Protein 5WDD (pdb70)

Solvent-accessible surface area: 15547 Å² total; per-residue (Å²): 150,24,66,64,149,86,0,4,67,44,0,54,27,0,0,108,58,6,0,76,42,23,19,100,33,20,12,25,32,104,146,87,88,69,66,102,0,25,61,20,1,32,45,28,0,3,52,35,19,96,129,142,55,138,44,23,90,91,6,9,190,99,51,126,24,90,124,22,40,103,107,55,3,33,98,14,1,76,51,27,0,58,130,32,15,115,88,34,44,65,28,48,57,0,5,7,0,2,0,5,0,0,9,2,0,9,24,1,24,135,95,88,64,79,83,18,27,128,28,2,5,54,19,0,2,78,28,0,92,166,58,0,17,91,16,0,93,154,84,46,2,2,38,18,0,53,171,42,29,184,78,69,41,133,67,0,7,63,47,0,51,12,1,0,57,42,3,2,36,16,23,15,23,77,23,23,42,20,74,20,77,101,70,155,108,34,12,115,121,82,37,108,41,25,85,1,6,54,14,0,26,64,22,4,27,45,17,67,163,113,162,50,122,69,74,112,73,26,42,171,60,10,112,57,66,12,163,51,88,91,44,1,37,101,14,0,94,54,4,0,71,84,10,34,102,97,46,46,67,28,32,64,0,0,22,0,0,22,3,0,3,24,0,0,20,6,0,40,153,87,82,64,89,84,14,28,125,20,2,8,57,17,0,1,76,24,0,118,154,58,0,5,104,27,0,96,197,94,47,3,7,41,20,0,34,167,46,46,188

Structure (mmCIF, N/CA/C/O backbone):
data_5WDD
#
_entry.id   5WDD
#
_cell.length_a   41.559
_cell.length_b   59.620
_cell.length_c   64.083
_cell.angle_alpha   90.00
_cell.angle_beta   96.26
_cell.angle_gamma   90.00
#
_symmetry.space_group_name_H-M   'P 1 21 1'
#
loop_
_entity.id
_entity.type
_entity.pdbx_description
1 polymer 'Bcl-2-related ovarian killer protein'
2 non-polymer 1,2-ETHANEDIOL
3 water water
#
loop_
_atom_site.group_PDB
_atom_site.id
_atom_site.type_symbol
_atom_site.label_atom_id
_atom_site.label_alt_id
_atom_site.label_comp_id
_atom_site.label_asym_id
_atom_site.label_entity_id
_atom_site.label_seq_id
_atom_site.pdbx_PDB_ins_code
_atom_site.Cartn_x
_atom_site.Cartn_y
_atom_site.Cartn_z
_atom_site.occupancy
_atom_site.B_iso_or_equiv
_atom_site.auth_seq_id
_atom_site.auth_comp_id
_atom_site.auth_asym_id
_atom_site.auth_atom_id
_atom_site.pdbx_PDB_model_num
ATOM 1 N N . SER A 1 8 ? 9.318 9.802 69.683 1.00 80.40 21 SER A N 1
ATOM 2 C CA . SER A 1 8 ? 9.848 8.830 70.637 1.00 80.10 21 SER A CA 1
ATOM 3 C C . SER A 1 8 ? 10.284 7.541 69.932 1.00 75.95 21 SER A C 1
ATOM 4 O O . SER A 1 8 ? 9.638 6.499 70.065 1.00 76.21 21 SER A O 1
ATOM 7 N N . PRO A 1 9 ? 11.388 7.612 69.192 1.00 70.98 22 PRO A N 1
ATOM 8 C CA . PRO A 1 9 ? 11.805 6.462 68.381 1.00 66.54 22 PRO A CA 1
ATOM 9 C C . PRO A 1 9 ? 12.202 5.264 69.230 1.00 66.87 22 PRO A C 1
ATOM 10 O O . PRO A 1 9 ? 12.640 5.394 70.374 1.00 70.46 22 PRO A O 1
ATOM 14 N N . THR A 1 10 ? 12.044 4.081 68.644 1.00 63.79 23 THR A N 1
ATOM 15 C CA . THR A 1 10 ? 12.497 2.844 69.258 1.00 61.24 23 THR A CA 1
ATOM 16 C C . THR A 1 10 ? 13.971 2.607 68.936 1.00 55.76 23 THR A C 1
ATOM 17 O O . THR A 1 10 ? 14.546 3.218 68.027 1.00 52.70 23 THR A O 1
ATOM 21 N N . ASP A 1 11 ? 14.586 1.706 69.709 1.00 54.40 24 ASP A N 1
ATOM 22 C CA . ASP A 1 11 ? 15.989 1.365 69.488 1.00 54.15 24 ASP A CA 1
ATOM 23 C C . ASP A 1 11 ? 16.215 0.820 68.083 1.00 50.22 24 ASP A C 1
ATOM 24 O O . ASP A 1 11 ? 17.212 1.159 67.432 1.00 51.15 24 ASP A O 1
ATOM 29 N N . LYS A 1 12 ? 15.308 -0.037 67.601 1.00 49.92 25 LYS A N 1
ATOM 30 C CA . LYS A 1 12 ? 15.451 -0.595 66.256 1.00 54.04 25 LYS A CA 1
ATOM 31 C C . LYS A 1 12 ? 15.466 0.505 65.197 1.00 49.27 25 LYS A C 1
ATOM 32 O O . LYS A 1 12 ? 16.295 0.490 64.278 1.00 46.36 25 LYS A O 1
ATOM 38 N N . GLU A 1 13 ? 14.530 1.451 65.289 1.00 51.00 26 GLU A N 1
ATOM 39 C CA . GLU A 1 13 ? 14.487 2.543 64.321 1.00 52.14 26 GLU A CA 1
ATOM 40 C C . GLU A 1 13 ? 15.744 3.399 64.411 1.00 48.49 26 GLU A C 1
ATOM 41 O O . GLU A 1 13 ? 16.348 3.748 63.387 1.00 42.47 26 GLU A O 1
ATOM 47 N N . LEU A 1 14 ? 16.168 3.731 65.636 1.00 41.26 27 LEU A N 1
ATOM 48 C CA . LEU A 1 14 ? 17.374 4.534 65.805 1.00 41.97 27 LEU A CA 1
ATOM 49 C C . LEU A 1 14 ? 18.579 3.874 65.148 1.00 40.22 27 LEU A C 1
ATOM 50 O O . LEU A 1 14 ? 19.414 4.557 64.547 1.00 43.02 27 LEU A O 1
ATOM 55 N N . VAL A 1 15 ? 18.700 2.551 65.260 1.00 40.29 28 VAL A N 1
ATOM 56 C CA . VAL A 1 15 ? 19.837 1.875 64.646 1.00 41.34 28 VAL A CA 1
ATOM 57 C C . VAL A 1 15 ? 19.681 1.843 63.129 1.00 38.38 28 VAL A C 1
ATOM 58 O O . VAL A 1 15 ? 20.653 2.019 62.385 1.00 42.99 28 VAL A O 1
ATOM 62 N N A SER A 1 16 ? 18.457 1.616 62.644 0.60 40.65 29 SER A N 1
ATOM 63 N N B SER A 1 16 ? 18.458 1.606 62.643 0.40 41.28 29 SER A N 1
ATOM 64 C CA A SER A 1 16 ? 18.216 1.627 61.206 0.60 44.28 29 SER A CA 1
ATOM 65 C CA B SER A 1 16 ? 18.216 1.631 61.204 0.40 44.27 29 SER A CA 1
ATOM 66 C C A SER A 1 16 ? 18.527 2.993 60.606 0.60 44.95 29 SER A C 1
ATOM 67 C C B SER A 1 16 ? 18.548 2.995 60.617 0.40 44.38 29 SER A C 1
ATOM 68 O O A SER A 1 16 ? 19.127 3.088 59.529 0.60 42.60 29 SER A O 1
ATOM 69 O O B SER A 1 16 ? 19.182 3.091 59.559 0.40 42.78 29 SER A O 1
ATOM 74 N N . GLN A 1 17 ? 18.119 4.062 61.291 1.00 43.95 30 GLN A N 1
ATOM 75 C CA . GLN A 1 17 ? 18.425 5.407 60.821 1.00 43.49 30 GLN A CA 1
ATOM 76 C C . GLN A 1 17 ? 19.917 5.689 60.905 1.00 39.99 30 GLN A C 1
ATOM 77 O O . GLN A 1 17 ? 20.479 6.342 60.020 1.00 41.97 30 GLN A O 1
ATOM 83 N N . ALA A 1 18 ? 20.577 5.193 61.958 1.00 38.28 31 ALA A N 1
ATOM 84 C CA . ALA A 1 18 ? 22.019 5.378 62.087 1.00 35.84 31 ALA A CA 1
ATOM 85 C C . ALA A 1 18 ? 22.756 4.818 60.876 1.00 39.18 31 ALA A C 1
ATOM 86 O O . ALA A 1 18 ? 23.692 5.443 60.361 1.00 37.65 31 ALA A O 1
ATOM 88 N N . LYS A 1 19 ? 22.357 3.625 60.420 1.00 34.45 32 LYS A N 1
ATOM 89 C CA . LYS A 1 19 ? 23.010 3.021 59.255 1.00 35.83 32 LYS A CA 1
ATOM 90 C C . LYS A 1 19 ? 22.627 3.731 57.956 1.00 40.34 32 LYS A C 1
ATOM 91 O O . LYS A 1 19 ? 23.460 3.866 57.051 1.00 41.66 32 LYS A O 1
ATOM 97 N N . ALA A 1 20 ? 21.372 4.163 57.824 1.00 40.44 33 ALA A N 1
ATOM 98 C CA . ALA A 1 20 ? 20.979 4.895 56.621 1.00 43.67 33 ALA A CA 1
ATOM 99 C C . ALA A 1 20 ? 21.694 6.241 56.529 1.00 45.36 33 ALA A C 1
ATOM 100 O O . ALA A 1 20 ? 22.063 6.680 55.428 1.00 42.82 33 ALA A O 1
ATOM 102 N N . LEU A 1 21 ? 21.875 6.920 57.670 1.00 38.44 34 LEU A N 1
ATOM 103 C CA . LEU A 1 21 ? 22.617 8.178 57.696 1.00 35.55 34 LEU A CA 1
ATOM 104 C C . LEU A 1 21 ? 24.080 7.946 57.356 1.00 39.98 34 LEU A C 1
ATOM 105 O O . LEU A 1 21 ? 24.713 8.775 56.689 1.00 41.85 34 LEU A O 1
ATOM 110 N N . CYS A 1 22 ? 24.627 6.819 57.802 1.00 33.58 35 CYS A N 1
ATOM 111 C CA . CYS A 1 22 ? 26.004 6.468 57.470 1.00 34.00 35 CYS A CA 1
ATOM 112 C C . CYS A 1 22 ? 26.164 6.278 55.967 1.00 36.30 35 CYS A C 1
ATOM 113 O O . CYS A 1 22 ? 27.073 6.846 55.350 1.00 36.81 35 CYS A O 1
ATOM 116 N N . ARG A 1 23 ? 25.283 5.471 55.366 1.00 37.94 36 ARG A N 1
ATOM 117 C CA . ARG A 1 23 ? 25.341 5.223 53.928 1.00 42.98 36 ARG A CA 1
ATOM 118 C C . ARG A 1 23 ? 25.277 6.524 53.145 1.00 41.85 36 ARG A C 1
ATOM 119 O O . ARG A 1 23 ? 25.982 6.685 52.142 1.00 40.37 36 ARG A O 1
ATOM 127 N N . ASP A 1 24 ? 24.413 7.452 53.580 1.00 40.48 37 ASP A N 1
ATOM 128 C CA . ASP A 1 24 ? 24.225 8.712 52.861 1.00 46.33 37 ASP A CA 1
ATOM 129 C C . ASP A 1 24 ? 25.453 9.596 52.983 1.00 45.66 37 ASP A C 1
ATOM 130 O O . ASP A 1 24 ? 25.886 10.218 51.999 1.00 41.73 37 ASP A O 1
ATOM 135 N N . TYR A 1 25 ? 26.003 9.676 54.193 1.00 38.12 38 TYR A N 1
ATOM 136 C CA . TYR A 1 25 ? 27.195 10.476 54.441 1.00 40.78 38 TYR A CA 1
ATOM 137 C C . TYR A 1 25 ? 28.372 9.941 53.646 1.00 41.29 38 TYR A C 1
ATOM 138 O O . TYR A 1 25 ? 29.081 10.697 52.971 1.00 40.57 38 TYR A O 1
ATOM 147 N N . ILE A 1 26 ? 28.564 8.620 53.687 1.00 37.50 39 ILE A N 1
ATOM 148 C CA . ILE A 1 26 ? 29.614 7.983 52.904 1.00 35.08 39 ILE A CA 1
ATOM 149 C C . ILE A 1 26 ? 29.406 8.248 51.414 1.00 39.06 39 ILE A C 1
ATOM 150 O O . ILE A 1 26 ? 30.360 8.540 50.684 1.00 37.34 39 ILE A O 1
ATOM 155 N N . ASN A 1 27 ? 28.165 8.097 50.933 1.00 37.15 40 ASN A N 1
ATOM 156 C CA . ASN A 1 27 ? 27.902 8.323 49.511 1.00 42.48 40 ASN A CA 1
ATOM 157 C C . ASN A 1 27 ? 28.261 9.748 49.106 1.00 45.19 40 ASN A C 1
ATOM 158 O O . ASN A 1 27 ? 28.849 9.967 48.044 1.00 42.71 40 ASN A O 1
ATOM 163 N N . SER A 1 28 ? 27.918 10.736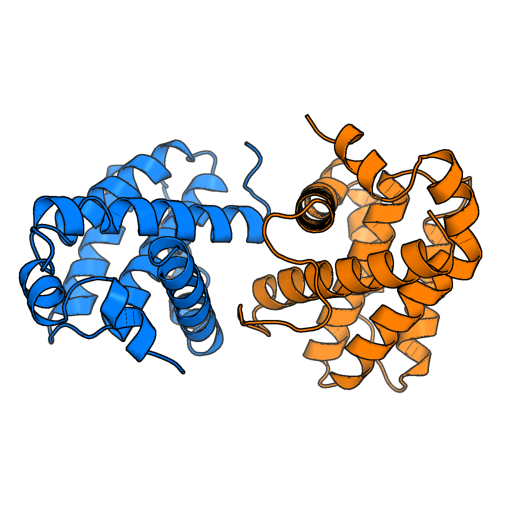 49.941 1.00 44.56 41 SER A N 1
ATOM 164 C CA . SER A 1 28 ? 28.307 12.113 49.659 1.00 48.15 41 SER A CA 1
ATOM 165 C C . SER A 1 28 ? 29.821 12.266 49.577 1.00 45.18 41 SER A C 1
ATOM 166 O O . SER A 1 28 ? 30.332 12.956 48.683 1.00 43.48 41 SER A O 1
ATOM 169 N N . ARG A 1 29 ? 30.553 11.640 50.504 1.00 37.68 42 ARG A N 1
ATOM 170 C CA . ARG A 1 29 ? 32.008 11.778 50.529 1.00 36.02 42 ARG A CA 1
ATOM 171 C C . ARG A 1 29 ? 32.663 11.088 49.338 1.00 40.16 42 ARG A C 1
ATOM 172 O O . ARG A 1 29 ? 33.590 11.641 48.739 1.00 43.44 42 ARG A O 1
ATOM 180 N N . LEU A 1 30 ? 32.215 9.877 48.996 1.00 40.21 43 LEU A N 1
ATOM 181 C CA . LEU A 1 30 ? 32.778 9.183 47.844 1.00 39.49 43 LEU A CA 1
ATOM 182 C C . LEU A 1 30 ? 32.555 9.986 46.572 1.00 44.68 43 LEU A C 1
ATOM 183 O O . LEU A 1 30 ? 33.455 10.110 45.727 1.00 43.77 43 LEU A O 1
ATOM 188 N N . ILE A 1 31 ? 31.339 10.500 46.388 1.00 42.89 44 ILE A N 1
ATOM 189 C CA . ILE A 1 31 ? 31.076 11.291 45.189 1.00 49.20 44 ILE A CA 1
ATOM 190 C C . ILE A 1 31 ? 31.980 12.518 45.159 1.00 50.64 44 ILE A C 1
ATOM 191 O O . ILE A 1 31 ? 32.500 12.899 44.104 1.00 49.08 44 ILE A O 1
ATOM 196 N N . ARG A 1 32 ? 32.214 13.133 46.322 1.00 47.13 45 ARG A N 1
ATOM 197 C CA . ARG A 1 32 ? 33.005 14.361 46.355 1.00 44.46 45 ARG A CA 1
ATOM 198 C C . ARG A 1 32 ? 34.490 14.074 46.163 1.00 45.93 45 ARG A C 1
ATOM 199 O O . ARG A 1 32 ? 35.213 14.879 45.556 1.00 43.87 45 ARG A O 1
ATOM 207 N N . ALA A 1 33 ? 34.963 12.948 46.705 1.00 43.94 46 ALA A N 1
ATOM 208 C CA . ALA A 1 33 ? 36.343 12.507 46.548 1.00 46.86 46 ALA A CA 1
ATOM 209 C C . ALA A 1 33 ? 36.650 12.062 45.125 1.00 52.46 46 ALA A C 1
ATOM 210 O O . ALA A 1 33 ? 37.825 11.862 44.798 1.00 55.72 46 ALA A O 1
ATOM 212 N N . GLY A 1 34 ? 35.632 11.896 44.285 1.00 49.02 47 GLY A N 1
ATOM 213 C CA . GLY A 1 34 ? 35.855 11.536 42.903 1.00 49.47 47 GLY A CA 1
ATOM 214 C C . GLY A 1 34 ? 36.085 10.064 42.650 1.00 51.04 47 GLY A C 1
ATOM 215 O O . GLY A 1 34 ? 36.645 9.721 41.609 1.00 57.03 47 GLY A O 1
ATOM 216 N N . VAL A 1 35 ? 35.683 9.181 43.569 1.00 51.30 48 VAL A N 1
ATOM 217 C CA . VAL A 1 35 ? 35.926 7.745 43.417 1.00 58.54 48 VAL A CA 1
ATOM 218 C C . VAL A 1 35 ? 34.627 6.937 43.401 1.00 61.32 48 VAL A C 1
ATOM 219 O O . VAL A 1 35 ? 34.657 5.707 43.544 1.00 61.08 48 VAL A O 1
ATOM 223 N N . SER A 1 36 ? 33.485 7.598 43.205 1.00 59.63 49 SER A N 1
ATOM 224 C CA . SER A 1 36 ? 32.181 6.930 43.181 1.00 66.24 49 SER A CA 1
ATOM 225 C C . SER A 1 36 ? 31.785 6.647 41.730 1.00 66.00 49 SER A C 1
ATOM 226 O O . SER A 1 36 ? 30.977 7.349 41.125 1.00 70.97 49 SER A O 1
ATOM 229 N N . TRP A 1 37 ? 32.354 5.582 41.173 1.00 66.32 50 TRP A N 1
ATOM 230 C CA . TRP A 1 37 ? 32.156 5.267 39.760 1.00 73.56 50 TRP A CA 1
ATOM 231 C C . TRP A 1 37 ? 30.916 4.419 39.494 1.00 77.22 50 TRP A C 1
ATOM 232 O O . TRP A 1 37 ? 30.612 4.138 38.329 1.00 80.44 50 TRP A O 1
ATOM 243 N N . SER A 1 38 ? 30.176 4.046 40.535 1.00 80.13 51 SER A N 1
ATOM 244 C CA . SER A 1 38 ? 28.925 3.310 40.373 1.00 91.80 51 SER A CA 1
ATOM 245 C C . SER A 1 38 ? 27.801 4.219 39.877 1.00 94.69 51 SER A C 1
ATOM 246 O O . SER A 1 38 ? 27.207 3.969 38.825 1.00 99.70 51 SER A O 1
ATOM 249 N N . GLY A 1 49 ? 12.471 14.091 54.089 1.00 111.03 62 GLY A N 1
ATOM 250 C CA . GLY A 1 49 ? 12.181 15.255 54.907 1.00 109.81 62 GLY A CA 1
ATOM 251 C C . GLY A 1 49 ? 13.174 15.454 56.036 1.00 101.77 62 GLY A C 1
ATOM 252 O O . GLY A 1 49 ? 14.303 15.892 55.806 1.00 99.42 62 GLY A O 1
ATOM 253 N N . LYS A 1 50 ? 12.749 15.130 57.261 1.00 102.25 63 LYS A N 1
ATOM 254 C CA . LYS A 1 50 ? 13.635 15.267 58.415 1.00 93.94 63 LYS A CA 1
ATOM 255 C C . LYS A 1 50 ? 14.943 14.517 58.199 1.00 84.46 63 LYS A C 1
ATOM 256 O O . LYS A 1 50 ? 16.020 15.013 58.552 1.00 73.00 63 LYS A O 1
ATOM 262 N N . LEU A 1 51 ? 14.868 13.316 57.622 1.00 84.68 64 LEU A N 1
ATOM 263 C CA . LEU A 1 51 ? 16.073 12.532 57.380 1.00 77.46 64 LEU A CA 1
ATOM 264 C C . LEU A 1 51 ? 17.057 13.295 56.499 1.00 62.29 64 LEU A C 1
ATOM 265 O O . LEU A 1 51 ? 18.258 13.350 56.789 1.00 55.92 64 LEU A O 1
ATOM 270 N N . ALA A 1 52 ? 16.567 13.892 55.412 1.00 57.41 65 ALA A N 1
ATOM 271 C CA . ALA A 1 52 ? 17.456 14.654 54.544 1.00 55.93 65 ALA A CA 1
ATOM 272 C C . ALA A 1 52 ? 18.051 15.845 55.285 1.00 48.85 65 ALA A C 1
ATOM 273 O O . ALA A 1 52 ? 19.237 16.157 55.125 1.00 48.70 65 ALA A O 1
ATOM 275 N N . GLU A 1 53 ? 17.247 16.511 56.117 1.00 53.86 66 GLU A N 1
ATOM 276 C CA . GLU A 1 53 ? 17.771 17.585 56.959 1.00 54.93 66 GLU A CA 1
ATOM 277 C C . GLU A 1 53 ? 18.932 17.098 57.819 1.00 50.37 66 GLU A C 1
ATOM 278 O O . GLU A 1 53 ? 19.978 17.756 57.901 1.00 47.72 66 GLU A O 1
ATOM 284 N N . VAL A 1 54 ? 18.759 15.950 58.483 1.00 45.04 67 VAL A N 1
ATOM 285 C CA . VAL A 1 54 ? 19.817 15.436 59.354 1.00 41.39 67 VAL A CA 1
ATOM 286 C C . VAL A 1 54 ? 21.073 15.146 58.545 1.00 35.34 67 VAL A C 1
ATOM 287 O O . VAL A 1 54 ? 22.185 15.505 58.952 1.00 37.60 67 VAL A O 1
ATOM 291 N N . SER A 1 55 ? 20.917 14.493 57.382 1.00 38.52 68 SER A N 1
ATOM 292 C CA . SER A 1 55 ? 22.077 14.182 56.543 1.00 39.27 68 SER A CA 1
ATOM 293 C C . SER A 1 55 ? 22.851 15.439 56.172 1.00 35.48 68 SER A C 1
ATOM 294 O O . SER A 1 55 ? 24.090 15.437 56.183 1.00 35.45 68 SER A O 1
ATOM 297 N N . ALA A 1 56 ? 22.141 16.526 55.838 1.00 35.22 69 ALA A N 1
ATOM 298 C CA . ALA A 1 56 ? 22.825 17.764 55.464 1.00 38.35 69 ALA A CA 1
ATOM 299 C C . ALA A 1 56 ? 23.578 18.366 56.647 1.00 35.01 69 ALA A C 1
ATOM 300 O O . ALA A 1 56 ? 24.708 18.850 56.490 1.00 35.33 69 ALA A O 1
ATOM 302 N N . ILE A 1 57 ? 22.990 18.308 57.845 1.00 34.07 70 ILE A N 1
ATOM 303 C CA . ILE A 1 57 ? 23.680 18.778 59.043 1.00 33.17 70 ILE A CA 1
ATOM 304 C C . ILE A 1 57 ? 24.918 17.937 59.312 1.00 37.43 70 ILE A C 1
ATOM 305 O O . ILE A 1 57 ? 25.998 18.466 59.607 1.00 34.48 70 ILE A O 1
ATOM 310 N N . LEU A 1 58 ? 24.767 16.609 59.243 1.00 35.42 71 LEU A N 1
ATOM 311 C CA . LEU A 1 58 ? 25.885 15.701 59.466 1.00 34.86 71 LEU A CA 1
ATOM 312 C C . LEU A 1 58 ? 27.034 15.998 58.511 1.00 32.09 71 LEU A C 1
ATOM 313 O O . LEU A 1 58 ? 28.204 16.053 58.913 1.00 36.38 71 LEU A O 1
ATOM 318 N N . LEU A 1 59 ? 26.730 16.166 57.228 1.00 35.72 72 LEU A N 1
ATOM 319 C CA . LEU A 1 59 ? 27.791 16.454 56.272 1.00 38.08 72 LEU A CA 1
ATOM 320 C C . LEU A 1 59 ? 28.451 17.792 56.600 1.00 33.33 72 LEU A C 1
ATOM 321 O O . LEU A 1 59 ? 29.683 17.901 56.665 1.00 35.13 72 LEU A O 1
ATOM 326 N N . ARG A 1 60 ? 27.631 18.799 56.901 1.00 27.67 73 ARG A N 1
ATOM 327 C CA . ARG A 1 60 ? 28.130 20.113 57.312 1.00 32.98 73 ARG A CA 1
ATOM 328 C C . ARG A 1 60 ? 29.040 20.023 58.535 1.00 39.35 73 ARG A C 1
ATOM 329 O O . ARG A 1 60 ? 30.158 20.560 58.531 1.00 32.23 73 ARG A O 1
ATOM 337 N N . LEU A 1 61 ? 28.583 19.352 59.603 1.00 34.87 74 LEU A N 1
ATOM 338 C CA . LEU A 1 61 ? 29.404 19.289 60.808 1.00 33.73 74 LEU A CA 1
ATOM 339 C C . LEU A 1 61 ? 30.648 18.441 60.580 1.00 35.31 74 LEU A C 1
ATOM 340 O O . LEU A 1 61 ? 31.739 18.784 61.056 1.00 35.42 74 LEU A O 1
ATOM 345 N N . GLY A 1 62 ? 30.507 17.330 59.854 1.00 31.04 75 GLY A N 1
ATOM 346 C CA . GLY A 1 62 ? 31.679 16.549 59.491 1.00 36.17 75 GLY A CA 1
ATOM 347 C C . GLY A 1 62 ? 32.698 17.368 58.725 1.00 34.66 75 GLY A C 1
ATOM 348 O O . GLY A 1 62 ? 33.895 17.335 59.027 1.00 35.87 75 GLY A O 1
ATOM 349 N N . ASP A 1 63 ? 32.239 18.097 57.702 1.00 31.44 76 ASP A N 1
ATOM 350 C CA . ASP A 1 63 ? 33.146 18.954 56.935 1.00 34.59 76 ASP A CA 1
ATOM 351 C C . ASP A 1 63 ? 33.821 19.996 57.809 1.00 33.79 76 ASP A C 1
ATOM 352 O O . ASP A 1 63 ? 35.022 20.254 57.665 1.00 33.44 76 ASP A O 1
ATOM 357 N N . GLU A 1 64 ? 33.068 20.607 58.727 1.00 33.52 77 GLU A N 1
ATOM 358 C CA . GLU A 1 64 ? 33.674 21.561 59.653 1.00 34.42 77 GLU A CA 1
ATOM 359 C C . GLU A 1 64 ? 34.735 20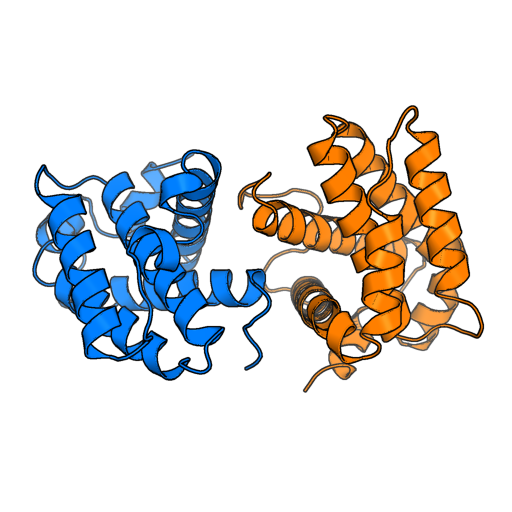.897 60.508 1.00 32.83 77 GLU A C 1
ATOM 360 O O . GLU A 1 64 ? 35.775 21.499 60.809 1.00 33.89 77 GLU A O 1
ATOM 366 N N . LEU A 1 65 ? 34.484 19.659 60.927 1.00 36.18 78 LEU A N 1
ATOM 367 C CA . LEU A 1 65 ? 35.483 18.926 61.681 1.00 39.63 78 LEU A CA 1
ATOM 368 C C . LEU A 1 65 ? 36.759 18.750 60.869 1.00 35.83 78 LEU A C 1
ATOM 369 O O . LEU A 1 65 ? 37.859 19.032 61.357 1.00 43.38 78 LEU A O 1
ATOM 374 N N . GLU A 1 66 ? 36.634 18.261 59.631 1.00 31.26 79 GLU A N 1
ATOM 375 C CA . GLU A 1 66 ? 37.805 18.121 58.768 1.00 38.86 79 GLU A CA 1
ATOM 376 C C . GLU A 1 66 ? 38.460 19.462 58.473 1.00 35.35 79 GLU A C 1
ATOM 377 O O . GLU A 1 66 ? 39.673 19.521 58.246 1.00 41.22 79 GLU A O 1
ATOM 383 N N . TYR A 1 67 ? 37.680 20.542 58.435 1.00 33.35 80 TYR A N 1
ATOM 384 C CA . TYR A 1 67 ? 38.271 21.852 58.150 1.00 36.48 80 TYR A CA 1
ATOM 385 C C . TYR A 1 67 ? 39.162 22.325 59.290 1.00 37.70 80 TYR A C 1
ATOM 386 O O . TYR A 1 67 ? 40.257 22.855 59.050 1.00 37.17 80 TYR A O 1
ATOM 395 N N . ILE A 1 68 ? 38.699 22.150 60.535 1.00 40.02 81 ILE A N 1
ATOM 396 C CA . ILE A 1 68 ? 39.401 22.637 61.717 1.00 44.31 81 ILE A CA 1
ATOM 397 C C . ILE A 1 68 ? 40.498 21.678 62.161 1.00 47.42 81 ILE A C 1
ATOM 398 O O . ILE A 1 68 ? 41.525 22.111 62.696 1.00 53.87 81 ILE A O 1
ATOM 403 N N . ARG A 1 69 ? 40.290 20.368 62.008 1.00 34.65 82 ARG A N 1
ATOM 404 C CA . ARG A 1 69 ? 41.251 19.360 62.463 1.00 37.60 82 ARG A CA 1
ATOM 405 C C . ARG A 1 69 ? 41.675 18.463 61.306 1.00 47.97 82 ARG A C 1
ATOM 406 O O . ARG A 1 69 ? 41.464 17.243 61.336 1.00 43.72 82 ARG A O 1
ATOM 414 N N . PRO A 1 70 ? 42.305 19.037 60.279 1.00 47.70 83 PRO A N 1
ATOM 415 C CA . PRO A 1 70 ? 42.641 18.233 59.095 1.00 46.64 83 PRO A CA 1
ATOM 416 C C . PRO A 1 70 ? 43.663 17.155 59.390 1.00 56.02 83 PRO A C 1
ATOM 417 O O . PRO A 1 70 ? 43.617 16.083 58.776 1.00 59.90 83 PRO A O 1
ATOM 421 N N . ASN A 1 71 ? 44.585 17.406 60.315 1.00 56.85 84 ASN A N 1
ATOM 422 C CA . ASN A 1 71 ? 45.605 16.420 60.632 1.00 66.57 84 ASN A CA 1
ATOM 423 C C . ASN A 1 71 ? 45.034 15.162 61.276 1.00 63.01 84 ASN A C 1
ATOM 424 O O . ASN A 1 71 ? 45.741 14.153 61.346 1.00 65.86 84 ASN A O 1
ATOM 429 N N . VAL A 1 72 ? 43.788 15.190 61.743 1.00 57.06 85 VAL A N 1
ATOM 430 C CA . VAL A 1 72 ? 43.189 14.057 62.427 1.00 65.25 85 VAL A CA 1
ATOM 431 C C . VAL A 1 72 ? 42.087 13.413 61.597 1.00 64.72 85 VAL A C 1
ATOM 432 O O . VAL A 1 72 ? 41.960 12.188 61.582 1.00 72.16 85 VAL A O 1
ATOM 436 N N . TYR A 1 73 ? 41.293 14.214 60.887 1.00 59.87 86 TYR A N 1
ATOM 437 C CA . TYR A 1 73 ? 40.144 13.694 60.158 1.00 57.18 86 TYR A CA 1
ATOM 438 C C . TYR A 1 73 ? 40.349 13.634 58.655 1.00 59.46 86 TYR A C 1
ATOM 439 O O . TYR A 1 73 ? 39.669 12.845 57.989 1.00 70.04 86 TYR A O 1
ATOM 448 N N . ARG A 1 74 ? 41.258 14.430 58.107 1.00 75.69 87 ARG A N 1
ATOM 449 C CA . ARG A 1 74 ? 41.706 14.211 56.742 1.00 69.92 87 ARG A CA 1
ATOM 450 C C . ARG A 1 74 ? 42.801 13.155 56.739 1.00 70.40 87 ARG A C 1
ATOM 451 O O . ARG A 1 74 ? 43.682 13.149 57.604 1.00 70.96 87 ARG A O 1
ATOM 459 N N . ASN A 1 75 ? 42.729 12.240 55.774 1.00 69.54 88 ASN A N 1
ATOM 460 C CA . ASN A 1 75 ? 43.707 11.164 55.670 1.00 68.03 88 ASN A CA 1
ATOM 461 C C . ASN A 1 75 ? 43.611 10.237 56.882 1.00 60.66 88 ASN A C 1
ATOM 462 O O . ASN A 1 75 ? 44.599 9.958 57.566 1.00 61.77 88 ASN A O 1
ATOM 467 N N . ILE A 1 76 ? 42.390 9.769 57.154 1.00 57.34 89 ILE A N 1
ATOM 468 C CA . ILE A 1 76 ? 42.165 8.870 58.286 1.00 62.25 89 ILE A CA 1
ATOM 469 C C . ILE A 1 76 ? 43.093 7.661 58.217 1.00 61.49 89 ILE A C 1
ATOM 470 O O . ILE A 1 76 ? 43.657 7.231 59.232 1.00 56.89 89 ILE A O 1
ATOM 475 N N . ALA A 1 77 ? 43.251 7.082 57.024 1.00 59.10 90 ALA A N 1
ATOM 476 C CA . ALA A 1 77 ? 43.984 5.823 56.900 1.00 63.46 90 ALA A CA 1
ATOM 477 C C . ALA A 1 77 ? 45.435 5.981 57.323 1.00 71.00 90 ALA A C 1
ATOM 478 O O . ALA A 1 77 ? 46.010 5.083 57.950 1.00 62.56 90 ALA A O 1
ATOM 480 N N . ARG A 1 78 ? 46.046 7.119 56.984 1.00 73.30 91 ARG A N 1
ATOM 481 C CA . ARG A 1 78 ? 47.424 7.377 57.388 1.00 79.31 91 ARG A CA 1
ATOM 482 C C . ARG A 1 78 ? 47.518 7.632 58.887 1.00 74.31 91 ARG A C 1
ATOM 483 O O . ARG A 1 78 ? 48.432 7.134 59.553 1.00 74.57 91 ARG A O 1
ATOM 491 N N . GLN A 1 79 ? 46.575 8.400 59.435 1.00 75.96 92 GLN A N 1
ATOM 492 C CA . GLN A 1 79 ? 46.553 8.634 60.875 1.00 84.87 92 GLN A CA 1
ATOM 493 C C . GLN A 1 79 ? 46.597 7.315 61.640 1.00 86.74 92 GLN A C 1
AT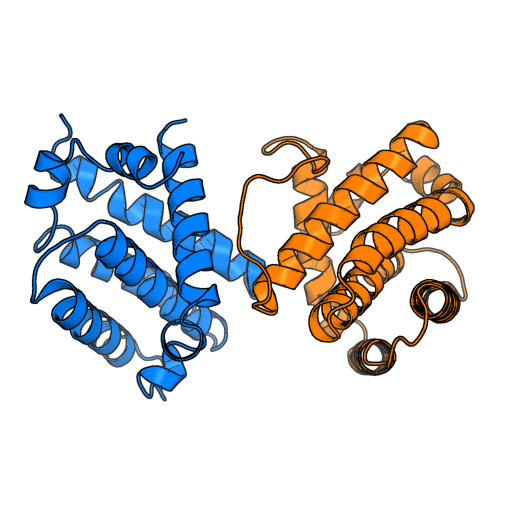OM 494 O O . GLN A 1 79 ? 47.410 7.140 62.555 1.00 90.39 92 GLN A O 1
ATOM 500 N N . LEU A 1 80 ? 45.739 6.365 61.265 1.00 79.79 93 LEU A N 1
ATOM 501 C CA . LEU A 1 80 ? 45.693 5.070 61.933 1.00 68.50 93 LEU A CA 1
ATOM 502 C C . LEU A 1 80 ? 46.754 4.102 61.434 1.00 70.25 93 LEU A C 1
ATOM 503 O O . LEU A 1 80 ? 46.821 2.978 61.938 1.00 65.92 93 LEU A O 1
ATOM 508 N N . ASN A 1 81 ? 47.565 4.486 60.452 1.00 76.32 94 ASN A N 1
ATOM 509 C CA . ASN A 1 81 ? 48.662 3.638 59.989 1.00 82.75 94 ASN A CA 1
ATOM 510 C C . ASN A 1 81 ? 48.139 2.346 59.352 1.00 78.00 94 ASN A C 1
ATOM 511 O O . ASN A 1 81 ? 48.618 1.246 59.637 1.00 76.90 94 ASN A O 1
ATOM 516 N N . ILE A 1 82 ? 47.147 2.486 58.476 1.00 72.75 95 ILE A N 1
ATOM 517 C CA . ILE A 1 82 ? 46.538 1.344 57.798 1.00 71.17 95 ILE A CA 1
ATOM 518 C C . ILE A 1 82 ? 47.316 1.055 56.522 1.00 77.32 95 ILE A C 1
ATOM 519 O O . ILE A 1 82 ? 47.384 1.903 55.625 1.00 81.53 95 ILE A O 1
ATOM 524 N N . SER A 1 83 ? 47.892 -0.145 56.435 1.00 84.19 96 SER A N 1
ATOM 525 C CA . SER A 1 83 ? 48.625 -0.583 55.248 1.00 92.19 96 SER A CA 1
ATOM 526 C C . SER A 1 83 ? 47.757 -1.449 54.342 1.00 91.17 96 SER A C 1
ATOM 527 O O . SER A 1 83 ? 47.482 -1.082 53.195 1.00 92.56 96 SER A O 1
ATOM 530 N N . LEU A 1 84 ? 47.328 -2.606 54.836 1.00 88.97 97 LEU A N 1
ATOM 531 C CA . LEU A 1 84 ? 46.397 -3.456 54.112 1.00 85.16 97 LEU A CA 1
ATOM 532 C C . LEU A 1 84 ? 44.973 -3.025 54.422 1.00 78.60 97 LEU A C 1
ATOM 533 O O . LEU A 1 84 ? 44.639 -2.732 55.574 1.00 73.62 97 LEU A O 1
ATOM 538 N N . HIS A 1 85 ? 44.138 -2.993 53.390 1.00 75.66 98 HIS A N 1
ATOM 539 C CA . HIS A 1 85 ? 42.707 -2.730 53.550 1.00 75.29 98 HIS A CA 1
ATOM 540 C C . HIS A 1 85 ? 41.913 -4.028 53.617 1.00 77.17 98 HIS A C 1
ATOM 541 O O . HIS A 1 85 ? 40.955 -4.231 52.869 1.00 77.67 98 HIS A O 1
ATOM 548 N N . SER A 1 86 ? 42.319 -4.918 54.521 1.00 71.94 99 SER A N 1
ATOM 549 C CA . SER A 1 86 ? 41.619 -6.168 54.759 1.00 73.66 99 SER A CA 1
ATOM 550 C C . SER A 1 86 ? 40.464 -5.952 55.735 1.00 71.45 99 SER A C 1
ATOM 551 O O . SER A 1 86 ? 40.387 -4.943 56.441 1.00 67.47 99 SER A O 1
ATOM 554 N N . GLU A 1 87 ? 39.558 -6.929 55.778 1.00 59.94 100 GLU A N 1
ATOM 555 C CA . GLU A 1 87 ? 38.345 -6.742 56.561 1.00 55.59 100 GLU A CA 1
ATOM 556 C C . GLU A 1 87 ? 38.650 -6.682 58.059 1.00 46.59 100 GLU A C 1
ATOM 557 O O . GLU A 1 87 ? 38.106 -5.823 58.763 1.00 46.58 100 GLU A O 1
ATOM 563 N N . THR A 1 88 ? 39.555 -7.539 58.559 1.00 49.47 101 THR A N 1
ATOM 564 C CA . THR A 1 88 ? 39.898 -7.481 59.987 1.00 49.44 101 THR A CA 1
ATOM 565 C C . THR A 1 88 ? 40.666 -6.212 60.342 1.00 54.10 101 THR A C 1
ATOM 566 O O . THR A 1 88 ? 40.530 -5.706 61.458 1.00 52.97 101 THR A O 1
ATOM 570 N N . VAL A 1 89 ? 41.494 -5.692 59.430 1.00 47.15 102 VAL A N 1
ATOM 571 C CA . VAL A 1 89 ? 42.270 -4.502 59.758 1.00 50.37 102 VAL A CA 1
ATOM 572 C C . VAL A 1 89 ? 41.355 -3.291 59.842 1.00 50.17 102 VAL A C 1
ATOM 573 O O . VAL A 1 89 ? 41.429 -2.501 60.789 1.00 42.46 102 VAL A O 1
ATOM 577 N N . VAL A 1 90 ? 40.462 -3.139 58.861 1.00 50.51 103 VAL A N 1
ATOM 578 C CA . VAL A 1 90 ? 39.567 -1.987 58.841 1.00 46.02 103 VAL A CA 1
ATOM 579 C C . VAL A 1 90 ? 38.589 -2.037 60.009 1.00 41.67 103 VAL A C 1
ATOM 580 O O . VAL A 1 90 ? 38.279 -1.005 60.623 1.00 39.16 103 VAL A O 1
ATOM 584 N N . THR A 1 91 ? 38.055 -3.224 60.298 1.00 39.54 104 THR A N 1
ATOM 585 C CA . THR A 1 91 ? 37.070 -3.380 61.366 1.00 44.89 104 THR A CA 1
ATOM 586 C C . THR A 1 91 ? 37.694 -3.124 62.728 1.00 37.66 104 THR A C 1
ATOM 587 O O . THR A 1 91 ? 37.102 -2.434 63.567 1.00 37.97 104 THR A O 1
ATOM 591 N N . ASP A 1 92 ? 38.898 -3.657 62.958 1.00 38.69 105 ASP A N 1
ATOM 592 C CA . ASP A 1 92 ? 39.606 -3.394 64.209 1.00 39.32 105 ASP A CA 1
ATOM 593 C C . ASP A 1 92 ? 40.031 -1.931 64.302 1.00 38.68 105 ASP A C 1
ATOM 594 O O . ASP A 1 92 ? 39.984 -1.345 65.386 1.00 38.20 105 ASP A O 1
ATOM 599 N N . ALA A 1 93 ? 40.437 -1.318 63.177 1.00 35.09 106 ALA A N 1
ATOM 600 C CA . ALA A 1 93 ? 40.787 0.107 63.208 1.00 42.18 106 ALA A CA 1
ATOM 601 C C . ALA A 1 93 ? 39.572 0.956 63.557 1.00 33.39 106 ALA A C 1
ATOM 602 O O . ALA A 1 93 ? 39.638 1.840 64.422 1.00 39.53 106 ALA A O 1
ATOM 604 N N . PHE A 1 94 ? 38.441 0.681 62.909 1.00 31.44 107 PHE A N 1
ATOM 605 C CA . PHE A 1 94 ? 37.239 1.446 63.201 1.00 32.58 107 PHE A CA 1
ATOM 606 C C . PHE A 1 94 ? 36.829 1.276 64.654 1.00 38.07 107 PHE A C 1
ATOM 607 O O . PHE A 1 94 ? 36.599 2.262 65.365 1.00 34.09 107 PHE A O 1
ATOM 615 N N . LEU A 1 95 ? 36.733 0.024 65.117 1.00 34.73 108 LEU A N 1
ATOM 616 C CA . LEU A 1 95 ? 36.266 -0.214 66.473 1.00 35.20 108 LEU A CA 1
ATOM 617 C C . LEU A 1 95 ? 37.201 0.416 67.493 1.00 30.44 108 LEU A C 1
ATOM 618 O O . LEU A 1 95 ? 36.747 0.950 68.510 1.00 34.82 108 LEU A O 1
ATOM 623 N N . ALA A 1 96 ? 38.517 0.336 67.267 1.00 30.54 109 ALA A N 1
ATOM 624 C CA . ALA A 1 96 ? 39.442 0.828 68.290 1.00 34.12 109 ALA A CA 1
ATOM 625 C C . ALA A 1 96 ? 39.339 2.343 68.433 1.00 37.84 109 ALA A C 1
ATOM 626 O O . ALA A 1 96 ? 39.460 2.886 69.544 1.00 34.18 109 ALA A O 1
ATOM 628 N N . VAL A 1 97 ? 39.123 3.034 67.312 1.00 37.10 110 VAL A N 1
ATOM 629 C CA . VAL A 1 97 ? 38.914 4.476 67.348 1.00 34.40 110 VAL A CA 1
ATOM 630 C C . VAL A 1 97 ? 37.554 4.799 67.946 1.00 36.76 110 VAL A C 1
ATOM 631 O O . VAL A 1 97 ? 37.426 5.700 68.780 1.00 40.50 110 VAL A O 1
ATOM 635 N N . ALA A 1 98 ? 36.514 4.078 67.529 1.00 30.74 111 ALA A N 1
ATOM 636 C CA . ALA A 1 98 ? 35.198 4.338 68.092 1.00 30.37 111 ALA A CA 1
ATOM 637 C C . ALA A 1 98 ? 35.207 4.178 69.612 1.00 37.72 111 ALA A C 1
ATOM 638 O O . ALA A 1 98 ? 34.590 4.979 70.330 1.00 35.31 111 ALA A O 1
ATOM 640 N N . ALA A 1 99 ? 35.924 3.173 70.132 1.00 35.98 112 ALA A N 1
ATOM 641 C CA . ALA A 1 99 ? 35.951 2.988 71.586 1.00 39.83 112 ALA A CA 1
ATOM 642 C C . ALA A 1 99 ? 36.613 4.179 72.280 1.00 44.90 112 ALA A C 1
ATOM 643 O O . ALA A 1 99 ? 36.165 4.619 73.346 1.00 48.23 112 ALA A O 1
ATOM 645 N N . GLN A 1 100 ? 37.668 4.732 71.683 1.00 43.15 113 GLN A N 1
ATOM 646 C CA . GLN A 1 100 ? 38.341 5.865 72.314 1.00 44.93 113 GLN A CA 1
ATOM 647 C C . GLN A 1 100 ? 37.527 7.152 72.204 1.00 38.85 113 GLN A C 1
ATOM 648 O O . GLN A 1 100 ? 37.636 8.020 73.075 1.00 39.75 113 GLN A O 1
ATOM 654 N N . ILE A 1 101 ? 36.695 7.288 71.171 1.00 35.33 114 ILE A N 1
ATOM 655 C CA . ILE A 1 101 ? 35.968 8.542 70.967 1.00 38.49 114 ILE A CA 1
ATOM 656 C C . ILE A 1 101 ? 35.032 8.818 72.131 1.00 44.51 114 ILE A C 1
ATOM 657 O O . ILE A 1 101 ? 34.864 9.972 72.549 1.00 39.35 114 ILE A O 1
ATOM 662 N N . PHE A 1 102 ? 34.378 7.775 72.651 1.00 37.06 115 PHE A N 1
ATOM 663 C CA . PHE A 1 102 ? 33.289 7.954 73.603 1.00 37.07 115 PHE A CA 1
ATOM 664 C C . PHE A 1 102 ? 33.668 7.618 75.039 1.00 46.81 115 PHE A C 1
ATOM 665 O O . PHE A 1 102 ? 32.843 7.797 75.943 1.00 45.40 115 PHE A O 1
ATOM 673 N N . THR A 1 103 ? 34.906 7.187 75.281 1.00 42.83 116 THR A N 1
ATOM 674 C CA . THR A 1 103 ? 35.285 6.738 76.615 1.00 56.95 116 THR A CA 1
ATOM 675 C C . THR A 1 103 ? 34.968 7.774 77.687 1.00 61.21 116 THR A C 1
ATOM 676 O O . THR A 1 103 ? 34.768 7.419 78.855 1.00 63.63 116 THR A O 1
ATOM 680 N N . ALA A 1 104 ? 34.914 9.054 77.322 1.00 56.47 117 ALA A N 1
ATOM 681 C CA . ALA A 1 104 ? 34.711 10.117 78.297 1.00 52.59 117 ALA A CA 1
ATOM 682 C C . ALA A 1 104 ? 33.329 10.749 78.213 1.00 50.82 117 ALA A C 1
ATOM 683 O O . ALA A 1 104 ? 33.118 11.823 78.778 1.00 54.31 117 ALA A O 1
ATOM 685 N N . GLY A 1 105 ? 32.378 10.100 77.557 1.00 43.87 118 GLY A N 1
ATOM 686 C CA . GLY A 1 105 ? 31.026 10.608 77.452 1.00 41.52 118 GLY A CA 1
ATOM 687 C C . GLY A 1 105 ? 30.617 10.803 76.004 1.00 43.15 118 GLY A C 1
ATOM 688 O O . GLY A 1 105 ? 31.433 10.791 75.086 1.00 43.58 118 GLY A O 1
ATOM 689 N N . ILE A 1 106 ? 29.312 10.982 75.821 1.00 37.89 119 ILE A N 1
ATOM 690 C CA . ILE A 1 106 ? 28.729 11.145 74.491 1.00 38.43 119 ILE A CA 1
ATOM 691 C C . ILE A 1 106 ? 28.305 12.601 74.310 1.00 40.11 119 ILE A C 1
ATOM 692 O O . ILE A 1 106 ? 27.713 13.203 75.212 1.00 37.38 119 ILE A O 1
ATOM 697 N N . THR A 1 107 ? 28.610 13.162 73.136 1.00 32.84 120 THR A N 1
ATOM 698 C CA . THR A 1 107 ? 28.113 14.462 72.690 1.00 32.94 120 THR A CA 1
ATOM 699 C C . THR A 1 107 ? 27.812 14.356 71.199 1.00 36.08 120 THR A C 1
ATOM 700 O O . THR A 1 107 ? 28.283 13.437 70.525 1.00 32.24 120 THR A O 1
ATOM 704 N N . TRP A 1 108 ? 27.041 15.311 70.670 1.00 34.71 121 TRP A N 1
ATOM 705 C CA . TRP A 1 108 ? 26.749 15.263 69.233 1.00 35.21 121 TRP A CA 1
ATOM 706 C C . TRP A 1 108 ? 28.020 15.417 68.412 1.00 31.58 121 TRP A C 1
ATOM 707 O O . TRP A 1 108 ? 28.171 14.780 67.354 1.00 29.83 121 TRP A O 1
ATOM 718 N N . GLY A 1 109 ? 28.955 16.241 68.889 1.00 36.77 122 GLY A N 1
ATOM 719 C CA . GLY A 1 109 ? 30.221 16.389 68.192 1.00 39.24 122 GLY A CA 1
ATOM 720 C C . GLY A 1 109 ? 30.990 15.086 68.110 1.00 36.62 122 GLY A C 1
ATOM 721 O O . GLY A 1 109 ? 31.653 14.801 67.109 1.00 29.15 122 GLY A O 1
ATOM 722 N N . LYS A 1 110 ? 30.930 14.284 69.167 1.00 33.92 123 LYS A N 1
ATOM 723 C CA . LYS A 1 110 ? 31.629 13.004 69.138 1.00 32.99 123 LYS A CA 1
ATOM 724 C C . LYS A 1 110 ? 30.964 12.026 68.179 1.00 27.42 123 LYS A C 1
ATOM 725 O O . LYS A 1 110 ? 31.643 11.216 67.540 1.00 30.20 123 LYS A O 1
ATOM 731 N N . VAL A 1 111 ? 29.639 12.065 68.090 1.00 30.72 124 VAL A N 1
ATOM 732 C CA . VAL A 1 111 ? 28.940 11.230 67.130 1.00 32.56 124 VAL A CA 1
ATOM 733 C C . VAL A 1 111 ? 29.355 11.619 65.721 1.00 37.17 124 VAL A C 1
ATOM 734 O O . VAL A 1 111 ? 29.633 10.761 64.872 1.00 30.05 124 VAL A O 1
ATOM 738 N N . VAL A 1 112 ? 29.436 12.923 65.465 1.00 26.09 125 VAL A N 1
ATOM 739 C CA . VAL A 1 112 ? 29.889 13.399 64.156 1.00 25.19 125 VAL A CA 1
ATOM 740 C C . VAL A 1 112 ? 31.278 12.860 63.864 1.00 29.06 125 VAL A C 1
ATOM 741 O O . VAL A 1 112 ? 31.565 12.393 62.754 1.00 30.64 125 VAL A O 1
ATOM 745 N N . SER A 1 113 ? 32.166 12.901 64.860 1.00 26.50 126 SER A N 1
ATOM 746 C CA . SER A 1 113 ? 33.516 12.394 64.641 1.00 25.32 126 SER A CA 1
ATOM 747 C C . SER A 1 113 ? 33.486 10.904 64.293 1.00 27.83 126 SER A C 1
ATOM 748 O O . SER A 1 113 ? 34.296 10.427 63.482 1.00 33.11 126 SER A O 1
ATOM 751 N N . LEU A 1 114 ? 32.555 10.152 64.891 1.00 31.51 127 LEU A N 1
ATOM 752 C CA . LEU A 1 114 ? 32.445 8.727 64.565 1.00 33.42 127 LEU A CA 1
ATOM 753 C C . LEU A 1 114 ? 32.118 8.532 63.087 1.00 32.41 127 LEU A C 1
ATOM 754 O O . LEU A 1 114 ? 32.685 7.656 62.413 1.00 31.14 127 LEU A O 1
ATOM 759 N N . TYR A 1 115 ? 31.152 9.299 62.582 1.00 32.61 128 TYR A N 1
ATOM 760 C CA . TYR A 1 115 ? 30.795 9.202 61.172 1.00 34.88 128 TYR A CA 1
ATOM 761 C C . TYR A 1 115 ? 31.940 9.633 60.276 1.00 36.72 128 TYR A C 1
ATOM 762 O O . TYR A 1 115 ? 32.136 9.064 59.189 1.00 31.15 128 TYR A O 1
ATOM 771 N N . ALA A 1 116 ? 32.681 10.660 60.698 1.00 30.11 129 ALA A N 1
ATOM 772 C CA . ALA A 1 116 ? 33.791 11.174 59.902 1.00 37.20 129 ALA A CA 1
ATOM 773 C C . ALA A 1 116 ? 34.910 10.149 59.772 1.00 34.56 129 ALA A C 1
ATOM 774 O O . ALA A 1 116 ? 35.575 10.083 58.734 1.00 36.10 129 ALA A O 1
ATOM 776 N N . VAL A 1 117 ? 35.157 9.375 60.834 1.00 29.05 130 VAL A N 1
ATOM 777 C CA . VAL A 1 117 ? 36.132 8.282 60.797 1.00 32.92 130 VAL A CA 1
ATOM 778 C C . VAL A 1 117 ? 35.651 7.163 59.878 1.00 31.81 130 VAL A C 1
ATOM 779 O O . VAL A 1 117 ? 36.412 6.641 59.053 1.00 35.65 130 VAL A O 1
ATOM 783 N N . ALA A 1 118 ? 34.385 6.764 60.021 1.00 31.13 131 ALA A N 1
ATOM 784 C CA . ALA A 1 118 ? 33.821 5.741 59.151 1.00 34.13 131 ALA A CA 1
ATOM 785 C C . ALA A 1 118 ? 33.930 6.136 57.686 1.00 37.43 131 ALA A C 1
ATOM 786 O O . ALA A 1 118 ? 34.262 5.296 56.838 1.00 34.19 131 ALA A O 1
ATOM 788 N N . ALA A 1 119 ? 33.639 7.404 57.355 1.00 31.24 132 ALA A N 1
ATOM 789 C CA . ALA A 1 119 ? 33.678 7.790 55.946 1.00 37.81 132 ALA A CA 1
ATOM 790 C C . ALA A 1 119 ? 35.113 7.881 55.445 1.00 36.02 132 ALA A C 1
ATOM 791 O O . ALA A 1 119 ? 35.405 7.478 54.314 1.00 35.32 132 ALA A O 1
ATOM 793 N N . GLY A 1 120 ? 36.023 8.423 56.263 1.00 35.63 133 GLY A N 1
ATOM 794 C CA . GLY A 1 120 ? 37.423 8.451 55.865 1.00 34.06 133 GLY A CA 1
ATOM 795 C C . GLY A 1 120 ? 37.963 7.063 55.554 1.00 35.43 133 GLY A C 1
ATOM 796 O O . GLY A 1 120 ? 38.665 6.863 54.555 1.00 36.63 133 GLY A O 1
ATOM 797 N N . LEU A 1 121 ? 37.646 6.087 56.404 1.00 34.21 134 LEU A N 1
ATOM 798 C CA . LEU A 1 121 ? 37.998 4.694 56.109 1.00 36.66 134 LEU A CA 1
ATOM 799 C C . LEU A 1 121 ? 37.345 4.198 54.816 1.00 37.67 134 LEU A C 1
ATOM 800 O O . LEU A 1 121 ? 37.976 3.495 54.011 1.00 38.16 134 LEU A O 1
ATOM 805 N N . ALA A 1 122 ? 36.057 4.494 54.623 1.00 35.89 135 ALA A N 1
ATOM 806 C CA . ALA A 1 122 ? 35.359 3.966 53.452 1.00 38.34 135 ALA A CA 1
ATOM 807 C C . ALA A 1 122 ? 35.928 4.549 52.158 1.00 43.78 135 ALA A C 1
ATOM 808 O O . ALA A 1 122 ? 36.083 3.832 51.161 1.00 41.69 135 ALA A O 1
ATOM 810 N N . VAL A 1 123 ? 36.252 5.845 52.157 1.00 40.09 136 VAL A N 1
ATOM 811 C CA . VAL A 1 123 ? 36.879 6.457 50.990 1.00 42.09 136 VAL A CA 1
ATOM 812 C C . VAL A 1 123 ? 38.199 5.773 50.678 1.00 38.20 136 VAL A C 1
ATOM 813 O O . VAL A 1 123 ? 38.516 5.503 49.509 1.00 44.89 136 VAL A O 1
ATOM 817 N N . ASP A 1 124 ? 38.982 5.461 51.712 1.00 40.70 137 ASP A N 1
ATOM 818 C CA . ASP A 1 124 ? 40.274 4.834 51.467 1.00 46.70 137 ASP A CA 1
ATOM 819 C C . ASP A 1 124 ? 40.102 3.416 50.939 1.00 43.16 137 ASP A C 1
ATOM 820 O O . ASP A 1 124 ? 40.836 2.994 50.038 1.00 44.77 137 ASP A O 1
ATOM 825 N N . CYS A 1 125 ? 39.132 2.671 51.479 1.00 38.69 138 CYS A N 1
ATOM 826 C CA . CYS A 1 125 ? 38.836 1.351 50.942 1.00 41.34 138 CYS A CA 1
ATOM 827 C C . CYS A 1 125 ? 38.462 1.427 49.471 1.00 40.46 138 CYS A C 1
ATOM 828 O O . CYS A 1 125 ? 38.912 0.602 48.670 1.00 41.95 138 CYS A O 1
ATOM 831 N N . VAL A 1 126 ? 37.624 2.401 49.099 1.00 39.14 139 VAL A N 1
ATOM 832 C CA . VAL A 1 126 ? 37.139 2.438 47.718 1.00 45.19 139 VAL A CA 1
ATOM 833 C C . VAL A 1 126 ? 38.273 2.781 46.762 1.00 47.39 139 VAL A C 1
ATOM 834 O O . VAL A 1 126 ? 38.346 2.248 45.647 1.00 47.35 139 VAL A O 1
ATOM 838 N N . ARG A 1 127 ? 39.174 3.669 47.176 1.00 50.45 140 ARG A N 1
ATOM 839 C CA . ARG A 1 127 ? 40.305 4.030 46.333 1.00 59.32 140 ARG A CA 1
ATOM 840 C C . ARG A 1 127 ? 41.261 2.870 46.135 1.00 59.31 140 ARG A C 1
ATOM 841 O O . ARG A 1 127 ? 42.017 2.868 45.159 1.00 62.00 140 ARG A O 1
ATOM 849 N N . HIS A 1 128 ? 41.259 1.897 47.039 1.00 46.38 141 HIS A N 1
ATOM 850 C CA . HIS A 1 128 ? 42.188 0.773 47.016 1.00 46.63 141 HIS A CA 1
ATOM 851 C C . HIS A 1 128 ? 41.494 -0.529 46.619 1.00 49.71 141 HIS A C 1
ATOM 852 O O . HIS A 1 128 ? 41.783 -1.596 47.161 1.00 53.83 141 HIS A O 1
ATOM 859 N N . ALA A 1 129 ? 40.555 -0.441 45.681 1.00 42.01 142 ALA A N 1
ATOM 860 C CA . ALA A 1 129 ? 39.847 -1.595 45.134 1.00 50.88 142 ALA A CA 1
ATOM 861 C C . ALA A 1 129 ? 39.189 -2.443 46.223 1.00 52.24 142 ALA A C 1
ATOM 862 O O . ALA A 1 129 ? 39.057 -3.659 46.072 1.00 54.50 142 ALA A O 1
ATOM 864 N N . GLN A 1 130 ? 38.762 -1.818 47.325 1.00 46.03 143 GLN A N 1
ATOM 865 C CA . GLN A 1 130 ? 38.037 -2.561 48.354 1.00 46.96 143 GLN A CA 1
ATOM 866 C C . GLN A 1 130 ? 36.659 -1.966 48.612 1.00 48.15 143 GLN A C 1
ATOM 867 O O . GLN A 1 130 ? 36.293 -1.751 49.775 1.00 46.68 143 GLN A O 1
ATOM 873 N N . PRO A 1 131 ? 35.866 -1.677 47.576 1.00 48.63 144 PRO A N 1
ATOM 874 C CA . PRO A 1 131 ? 34.552 -1.058 47.831 1.00 49.46 144 PRO A CA 1
ATOM 875 C C . PRO A 1 131 ? 33.620 -1.967 48.610 1.00 48.28 144 PRO A C 1
ATOM 876 O O . PRO A 1 131 ? 32.691 -1.486 49.271 1.00 50.35 144 PRO A O 1
ATOM 880 N N . ALA A 1 132 ? 33.840 -3.277 48.546 1.00 41.75 145 ALA A N 1
ATOM 881 C CA . ALA A 1 132 ? 33.049 -4.200 49.346 1.00 51.86 145 ALA A CA 1
ATOM 882 C C . ALA A 1 132 ? 33.150 -3.874 50.831 1.00 50.91 145 ALA A C 1
ATOM 883 O O . ALA A 1 132 ? 32.226 -4.170 51.594 1.00 55.99 145 ALA A O 1
ATOM 885 N N . MET A 1 133 ? 34.260 -3.251 51.253 1.00 51.67 146 MET A N 1
ATOM 886 C CA . MET A 1 133 ? 34.474 -2.893 52.657 1.00 48.94 146 MET A CA 1
ATOM 887 C C . MET A 1 133 ? 33.454 -1.900 53.190 1.00 48.84 146 MET A C 1
ATOM 888 O O . MET A 1 133 ? 33.287 -1.800 54.410 1.00 52.17 146 MET A O 1
ATOM 893 N N . VAL A 1 134 ? 32.799 -1.130 52.325 1.00 41.67 147 VAL A N 1
ATOM 894 C CA . VAL A 1 134 ? 31.911 -0.086 52.828 1.00 48.33 147 VAL A CA 1
ATOM 895 C C . VAL A 1 134 ? 30.721 -0.700 53.557 1.00 47.11 147 VAL A C 1
ATOM 896 O O . VAL A 1 134 ? 30.266 -0.173 54.581 1.00 43.35 147 VAL A O 1
ATOM 900 N N . HIS A 1 135 ? 30.196 -1.812 53.036 1.00 44.33 148 HIS A N 1
ATOM 901 C CA . HIS A 1 135 ? 29.136 -2.542 53.717 1.00 50.31 148 HIS A CA 1
ATOM 902 C C . HIS A 1 135 ? 29.569 -2.961 55.115 1.00 45.47 148 HIS A C 1
ATOM 903 O O . HIS A 1 135 ? 28.771 -2.928 56.056 1.00 45.04 148 HIS A O 1
ATOM 910 N N . THR A 1 136 ? 30.835 -3.357 55.266 1.00 43.85 149 THR A N 1
ATOM 911 C CA . THR A 1 136 ? 31.323 -3.811 56.563 1.00 48.16 149 THR A CA 1
ATOM 912 C C . THR A 1 136 ? 31.435 -2.651 57.541 1.00 44.91 149 THR A C 1
ATOM 913 O O . THR A 1 136 ? 31.077 -2.789 58.718 1.00 38.40 149 THR A O 1
ATOM 917 N N . ILE A 1 137 ? 31.934 -1.505 57.064 1.00 38.14 150 ILE A N 1
ATOM 918 C CA . ILE A 1 137 ? 32.046 -0.307 57.898 1.00 34.69 150 ILE A CA 1
ATOM 919 C C . ILE A 1 137 ? 30.670 0.112 58.396 1.00 31.77 150 ILE A C 1
ATOM 920 O O . ILE A 1 137 ? 30.486 0.445 59.571 1.00 34.36 150 ILE A O 1
ATOM 925 N N . VAL A 1 138 ? 29.684 0.114 57.496 1.00 37.24 151 VAL A N 1
ATOM 926 C CA . VAL A 1 138 ? 28.335 0.512 57.879 1.00 37.30 151 VAL A CA 1
ATOM 927 C C . VAL A 1 138 ? 27.785 -0.430 58.939 1.00 39.89 151 VAL A C 1
ATOM 928 O O . VAL A 1 138 ? 27.160 0.003 59.917 1.00 38.17 151 VAL A O 1
ATOM 932 N N . ASP A 1 139 ? 27.987 -1.740 58.752 1.00 42.11 152 ASP A N 1
ATOM 933 C CA . ASP A 1 139 ? 27.506 -2.698 59.741 1.00 46.81 152 ASP A CA 1
ATOM 934 C C . ASP A 1 139 ? 28.219 -2.526 61.075 1.00 42.18 152 ASP A C 1
ATOM 935 O O . ASP A 1 139 ? 27.609 -2.708 62.135 1.00 45.40 152 ASP A O 1
ATOM 940 N N . CYS A 1 140 ? 29.515 -2.194 61.051 1.00 38.07 153 CYS A N 1
ATOM 941 C CA . CYS A 1 140 ? 30.238 -2.020 62.308 1.00 43.46 153 CYS A CA 1
ATOM 942 C C . CYS A 1 140 ? 29.746 -0.794 63.060 1.00 41.61 153 CYS A C 1
ATOM 943 O O . CYS A 1 140 ? 29.577 -0.837 64.284 1.00 38.71 153 CYS A O 1
ATOM 946 N N . LEU A 1 141 ? 29.548 0.319 62.349 1.00 34.34 154 LEU A N 1
ATOM 947 C CA . LEU A 1 141 ? 28.993 1.507 62.980 1.00 36.77 154 LEU A CA 1
ATOM 948 C C . LEU A 1 141 ? 27.589 1.226 63.500 1.00 38.88 154 LEU A C 1
ATOM 949 O O . LEU A 1 141 ? 27.238 1.632 64.615 1.00 35.32 154 LEU A O 1
ATOM 954 N N . GLY A 1 142 ? 26.789 0.492 62.723 1.00 35.25 155 GLY A N 1
ATOM 955 C CA . GLY A 1 142 ? 25.458 0.117 63.181 1.00 38.23 155 GLY A CA 1
ATOM 956 C C . GLY A 1 142 ? 25.477 -0.637 64.503 1.00 43.02 155 GLY A C 1
ATOM 957 O O . GLY A 1 142 ? 24.727 -0.311 65.431 1.00 42.83 155 GLY A O 1
ATOM 958 N N . GLU A 1 143 ? 26.351 -1.644 64.617 1.00 33.38 156 GLU A N 1
ATOM 959 C CA . GLU A 1 143 ? 26.398 -2.430 65.847 1.00 38.02 156 GLU A CA 1
ATOM 960 C C . GLU A 1 143 ? 26.999 -1.621 67.000 1.00 38.29 156 GLU A C 1
ATOM 961 O O . GLU A 1 143 ? 26.572 -1.763 68.157 1.00 37.97 156 GLU A O 1
ATOM 967 N N . PHE A 1 144 ? 27.988 -0.769 66.711 1.00 34.24 157 PHE A N 1
ATOM 968 C CA . PHE A 1 144 ? 28.562 0.068 67.766 1.00 40.19 157 PHE A CA 1
ATOM 969 C C . PHE A 1 144 ? 27.523 1.034 68.328 1.00 37.36 157 PHE A C 1
ATOM 970 O O . PHE A 1 144 ? 27.417 1.212 69.548 1.00 34.73 157 PHE A O 1
ATOM 978 N N . VAL A 1 145 ? 26.762 1.694 67.452 1.00 37.14 158 VAL A N 1
ATOM 979 C CA . VAL A 1 145 ? 25.660 2.543 67.906 1.00 40.37 158 VAL A CA 1
ATOM 980 C C . VAL A 1 145 ? 24.677 1.741 68.756 1.00 40.06 158 VAL A C 1
ATOM 981 O O . VAL A 1 145 ? 24.276 2.164 69.853 1.00 35.49 158 VAL A O 1
ATOM 985 N N A ARG A 1 146 ? 24.270 0.572 68.259 0.47 36.86 159 ARG A N 1
ATOM 986 N N B ARG A 1 146 ? 24.253 0.579 68.256 0.53 36.55 159 ARG A N 1
ATOM 987 C CA A ARG A 1 146 ? 23.270 -0.227 68.958 0.47 40.18 159 ARG A CA 1
ATOM 988 C CA B ARG A 1 146 ? 23.257 -0.195 68.985 0.53 40.25 159 ARG A CA 1
ATOM 989 C C A ARG A 1 146 ? 23.693 -0.542 70.387 0.47 39.47 159 ARG A C 1
ATOM 990 C C B ARG A 1 146 ? 23.700 -0.471 70.414 0.53 39.31 159 ARG A C 1
ATOM 991 O O A ARG A 1 146 ? 22.851 -0.597 71.289 0.47 40.41 159 ARG A O 1
ATOM 992 O O B ARG A 1 146 ? 22.884 -0.430 71.338 0.53 38.73 159 ARG A O 1
ATOM 1007 N N . LYS A 1 147 ? 24.990 -0.741 70.621 1.00 38.58 160 LYS A N 1
ATOM 1008 C CA . LYS A 1 147 ? 25.458 -1.200 71.932 1.00 40.41 160 LYS A CA 1
ATOM 1009 C C . LYS A 1 147 ? 26.015 -0.091 72.814 1.00 44.24 160 LYS A C 1
ATOM 1010 O O . LYS A 1 147 ? 26.130 -0.289 74.029 1.00 49.65 160 LYS A O 1
ATOM 1016 N N . THR A 1 148 ? 26.377 1.051 72.242 1.00 38.32 161 THR A N 1
ATOM 1017 C CA . THR A 1 148 ? 27.059 2.120 72.966 1.00 43.00 161 THR A CA 1
ATOM 1018 C C . THR A 1 148 ? 26.231 3.383 73.124 1.00 35.90 161 THR A C 1
ATOM 1019 O O . THR A 1 148 ? 26.324 4.057 74.162 1.00 36.66 161 THR A O 1
ATOM 1023 N N . LEU A 1 149 ? 25.429 3.735 72.113 1.00 33.34 162 LEU A N 1
ATOM 1024 C CA . LEU A 1 149 ? 24.885 5.080 71.987 1.00 34.25 162 LEU A CA 1
ATOM 1025 C C . LEU A 1 149 ? 23.376 5.158 72.041 1.00 39.12 162 LEU A C 1
ATOM 1026 O O . LEU A 1 149 ? 22.849 6.252 72.255 1.00 38.06 162 LEU A O 1
ATOM 1031 N N . VAL A 1 150 ? 22.668 4.045 71.851 1.00 40.92 163 VAL A N 1
ATOM 1032 C CA . VAL A 1 150 ? 21.250 4.114 71.508 1.00 46.37 163 VAL A CA 1
ATOM 1033 C C . VAL A 1 150 ? 20.442 4.760 72.625 1.00 46.37 163 VAL A C 1
ATOM 1034 O O . VAL A 1 150 ? 19.513 5.535 72.365 1.00 52.53 163 VAL A O 1
ATOM 1038 N N . THR A 1 151 ? 20.769 4.461 73.883 1.00 43.21 164 THR A N 1
ATOM 1039 C CA . THR A 1 151 ? 19.997 5.061 74.970 1.00 45.84 164 THR A CA 1
ATOM 1040 C C . THR A 1 151 ? 20.207 6.573 75.036 1.00 46.49 164 THR A C 1
ATOM 1041 O O . THR A 1 151 ? 19.281 7.316 75.385 1.00 46.09 164 THR A O 1
ATOM 1045 N N . TRP A 1 152 ? 21.403 7.045 74.686 1.00 39.85 165 TRP A N 1
ATOM 1046 C CA . TRP A 1 152 ? 21.660 8.483 74.680 1.00 38.79 165 TRP A CA 1
ATOM 1047 C C . TRP A 1 152 ? 20.860 9.168 73.582 1.00 34.04 165 TRP A C 1
ATOM 1048 O O . TRP A 1 152 ? 20.276 10.237 73.794 1.00 41.30 165 TRP A O 1
ATOM 1059 N N . LEU A 1 153 ? 20.812 8.556 72.400 1.00 33.84 166 LEU A N 1
ATOM 1060 C CA . LEU A 1 153 ? 20.027 9.098 71.296 1.00 36.58 166 LEU A CA 1
ATOM 1061 C C . LEU A 1 153 ? 18.555 9.224 71.656 1.00 34.80 166 LEU A C 1
ATOM 1062 O O . LEU A 1 153 ? 17.899 10.202 71.286 1.00 39.68 166 LEU A O 1
ATOM 1067 N N . LYS A 1 154 ? 18.003 8.227 72.342 1.00 39.80 167 LYS A N 1
ATOM 1068 C CA . LYS A 1 154 ? 16.587 8.288 72.686 1.00 44.25 167 LYS A CA 1
ATOM 1069 C C . LYS A 1 154 ? 16.314 9.361 73.737 1.00 46.97 167 LYS A C 1
ATOM 1070 O O . LYS A 1 154 ? 15.228 9.950 73.751 1.00 49.26 167 LYS A O 1
ATOM 1076 N N . ARG A 1 155 ? 17.284 9.632 74.617 1.00 42.61 168 ARG A N 1
ATOM 1077 C CA . ARG A 1 155 ? 17.125 10.721 75.576 1.00 45.87 168 ARG A CA 1
ATOM 1078 C C . ARG A 1 155 ? 17.151 12.080 74.886 1.00 50.81 168 ARG A C 1
ATOM 1079 O O . ARG A 1 155 ? 16.504 13.022 75.357 1.00 52.12 168 ARG A O 1
ATOM 1087 N N . ARG A 1 156 ? 17.888 12.201 73.778 1.00 45.94 169 ARG A N 1
ATOM 1088 C CA . ARG A 1 156 ? 17.927 13.435 73.001 1.00 47.82 169 ARG A CA 1
ATOM 1089 C C . ARG A 1 156 ? 16.679 13.647 72.155 1.00 49.55 169 ARG A C 1
ATOM 1090 O O . ARG A 1 156 ? 16.521 14.726 71.575 1.00 53.09 169 ARG A O 1
ATOM 1098 N N . GLY A 1 157 ? 15.793 12.658 72.074 1.00 49.52 170 GLY A N 1
ATOM 1099 C CA . GLY A 1 157 ? 14.674 12.700 71.162 1.00 52.43 170 GLY A CA 1
ATOM 1100 C C . GLY A 1 157 ? 14.929 12.060 69.812 1.00 51.35 170 GLY A C 1
ATOM 1101 O O . GLY A 1 157 ? 14.014 12.027 68.979 1.00 53.22 170 GLY A O 1
ATOM 1102 N N . GLY A 1 158 ? 16.129 11.554 69.570 1.00 43.48 171 GLY A N 1
ATOM 1103 C CA . GLY A 1 158 ? 16.450 10.875 68.329 1.00 47.53 171 GLY A CA 1
ATOM 1104 C C . GLY A 1 158 ? 17.359 11.706 67.438 1.00 44.44 171 GLY A C 1
ATOM 1105 O O . GLY A 1 158 ? 17.914 12.736 67.836 1.00 39.68 171 GLY A O 1
ATOM 1106 N N . TRP A 1 159 ? 17.496 11.239 66.193 1.00 42.10 172 TRP A N 1
ATOM 1107 C CA . TRP A 1 159 ? 18.425 11.882 65.269 1.00 37.91 172 TRP A CA 1
ATOM 1108 C C . TRP A 1 159 ? 18.000 13.308 64.932 1.00 39.32 172 TRP A C 1
ATOM 1109 O O . TRP A 1 159 ? 18.851 14.160 64.659 1.00 45.42 172 TRP A O 1
ATOM 1120 N N . ALA A 1 160 ? 16.700 13.591 64.955 1.00 39.69 173 ALA A N 1
ATOM 1121 C CA . ALA A 1 160 ? 16.230 14.936 64.662 1.00 46.37 173 ALA A CA 1
ATOM 1122 C C . ALA A 1 160 ? 16.811 15.976 65.614 1.00 51.62 173 ALA A C 1
ATOM 1123 O O . ALA A 1 160 ? 16.823 17.164 65.279 1.00 50.60 173 ALA A O 1
ATOM 1125 N N . ASP A 1 161 ? 17.293 15.564 66.792 1.00 55.17 174 ASP A N 1
ATOM 1126 C CA . ASP A 1 161 ? 17.871 16.521 67.729 1.00 52.76 174 ASP A CA 1
ATOM 1127 C C . ASP A 1 161 ? 19.137 17.166 67.177 1.00 51.86 174 ASP A C 1
ATOM 1128 O O . ASP A 1 161 ? 19.538 18.228 67.663 1.00 45.78 174 ASP A O 1
ATOM 1133 N N . ILE A 1 162 ? 19.767 16.561 66.166 1.00 50.60 175 ILE A N 1
ATOM 1134 C CA . ILE A 1 162 ? 20.998 17.123 65.620 1.00 48.01 175 ILE A CA 1
ATOM 1135 C C . ILE A 1 162 ? 20.748 18.459 64.927 1.00 48.47 175 ILE A C 1
ATOM 1136 O O . ILE A 1 162 ? 21.685 19.245 64.737 1.00 45.58 175 ILE A O 1
ATOM 1141 N N . THR A 1 163 ? 19.499 18.749 64.553 1.00 44.39 176 THR A N 1
ATOM 1142 C CA . THR A 1 163 ? 19.192 20.060 63.997 1.00 51.59 176 THR A CA 1
ATOM 1143 C C . THR A 1 163 ? 19.413 21.172 65.014 1.00 53.77 176 THR A C 1
ATOM 1144 O O . THR A 1 163 ? 19.581 22.336 64.623 1.00 53.04 176 THR A O 1
ATOM 1148 N N . LYS A 1 164 ? 19.415 20.843 66.308 1.00 50.36 177 LYS A N 1
ATOM 1149 C CA . LYS A 1 164 ? 19.780 21.802 67.346 1.00 60.08 177 LYS A CA 1
ATOM 1150 C C . LYS A 1 164 ? 21.279 22.039 67.422 1.00 53.25 177 LYS A C 1
ATOM 1151 O O . LYS A 1 164 ? 21.712 22.903 68.189 1.00 56.51 177 LYS A O 1
ATOM 1157 N N . CYS A 1 165 ? 22.074 21.288 66.667 1.00 41.25 178 CYS A N 1
ATOM 1158 C CA . CYS A 1 165 ? 23.519 21.476 66.638 1.00 43.53 178 CYS A CA 1
ATOM 1159 C C . CYS A 1 165 ? 23.948 22.636 65.751 1.00 46.70 178 CYS A C 1
ATOM 1160 O O . CYS A 1 165 ? 25.155 22.882 65.630 1.00 45.80 178 CYS A O 1
ATOM 1163 N N . VAL A 1 166 ? 23.002 23.323 65.111 1.00 46.37 179 VAL A N 1
ATOM 1164 C CA . VAL A 1 166 ? 23.281 24.528 64.341 1.00 51.08 179 VAL A CA 1
ATOM 1165 C C . VAL A 1 166 ? 22.041 25.408 64.446 1.00 55.36 179 VAL A C 1
ATOM 1166 O O . VAL A 1 166 ? 21.055 25.028 65.083 1.00 60.54 179 VAL A O 1
ATOM 1170 N N . VAL A 1 167 ? 22.069 26.581 63.830 1.00 69.74 180 VAL A N 1
ATOM 1171 C CA . VAL A 1 167 ? 20.817 27.226 63.448 1.00 70.82 180 VAL A CA 1
ATOM 1172 C C . VAL A 1 167 ? 21.062 27.931 62.127 1.00 78.68 180 VAL A C 1
ATOM 1173 O O . VAL A 1 167 ? 21.863 27.458 61.317 1.00 77.40 180 VAL A O 1
ATOM 1177 N N . PRO B 1 9 ? 15.578 27.192 25.103 1.00 92.85 22 PRO B N 1
ATOM 1178 C CA . PRO B 1 9 ? 16.182 27.963 26.196 1.00 88.04 22 PRO B CA 1
ATOM 1179 C C . PRO B 1 9 ? 16.856 29.242 25.707 1.00 82.00 22 PRO B C 1
ATOM 1180 O O . PRO B 1 9 ? 17.497 29.235 24.658 1.00 81.76 22 PRO B O 1
ATOM 1184 N N . THR B 1 10 ? 16.714 30.324 26.466 1.00 76.92 23 THR B N 1
ATOM 1185 C CA . THR B 1 10 ? 17.272 31.601 26.054 1.00 75.33 23 THR B CA 1
ATOM 1186 C C . THR B 1 10 ? 18.751 31.693 26.413 1.00 72.93 23 THR B C 1
ATOM 1187 O O . THR B 1 10 ? 19.274 30.925 27.226 1.00 68.47 23 THR B O 1
ATOM 1191 N N . ASP B 1 11 ? 19.430 32.658 25.788 1.00 74.78 24 ASP B N 1
ATOM 1192 C CA . ASP B 1 11 ? 20.819 32.921 26.145 1.00 74.60 24 ASP B CA 1
ATOM 1193 C C . ASP B 1 11 ? 20.934 33.348 27.601 1.00 68.55 24 ASP B C 1
ATOM 1194 O O . ASP B 1 11 ? 21.859 32.932 28.306 1.00 65.53 24 ASP B O 1
ATOM 1199 N N . LYS B 1 12 ? 20.002 34.184 28.065 1.00 66.73 25 LYS B N 1
ATOM 1200 C CA . LYS B 1 12 ? 20.013 34.616 29.459 1.00 66.08 25 LYS B CA 1
ATOM 1201 C C . LYS B 1 12 ? 19.880 33.425 30.397 1.00 64.62 25 LYS B C 1
ATOM 1202 O O . LYS B 1 12 ? 20.582 33.337 31.411 1.00 57.92 25 LYS B O 1
ATOM 1208 N N . GLU B 1 13 ? 18.993 32.489 30.064 1.00 69.51 26 GLU B N 1
ATOM 1209 C CA . GLU B 1 13 ? 18.797 31.313 30.902 1.00 69.89 26 GLU B CA 1
ATOM 1210 C C . GLU B 1 13 ? 20.014 30.393 30.866 1.00 61.92 26 GLU B C 1
ATOM 1211 O O . GLU B 1 13 ? 20.402 29.827 31.895 1.00 57.45 26 GLU B O 1
ATOM 1217 N N . LEU B 1 14 ? 20.642 30.244 29.697 1.00 53.26 27 LEU B N 1
ATOM 1218 C CA . LEU B 1 14 ? 21.832 29.406 29.607 1.00 52.24 27 LEU B CA 1
ATOM 1219 C C . LEU B 1 14 ? 22.994 29.997 30.394 1.00 53.07 27 LEU B C 1
ATOM 1220 O O . LEU B 1 14 ? 23.779 29.257 31.001 1.00 53.55 27 LEU B O 1
ATOM 1225 N N . VAL B 1 15 ? 23.133 31.325 30.385 1.00 48.98 28 VAL B N 1
ATOM 1226 C CA . VAL B 1 15 ? 24.233 31.962 31.108 1.00 47.89 28 VAL B CA 1
ATOM 1227 C C . VAL B 1 15 ? 24.003 31.892 32.616 1.00 48.05 28 VAL B C 1
ATOM 1228 O O . VAL B 1 15 ? 24.934 31.632 33.392 1.00 41.13 28 VAL B O 1
ATOM 1232 N N . SER B 1 16 ? 22.765 32.107 33.066 1.00 48.78 29 SER B N 1
ATOM 1233 C CA . SER B 1 16 ? 22.540 32.066 34.508 1.00 51.36 29 SER B CA 1
ATOM 1234 C C . SER B 1 16 ? 22.609 30.638 35.040 1.00 51.54 29 SER B C 1
ATOM 1235 O O . SER B 1 16 ? 23.069 30.420 36.167 1.00 49.33 29 SER B O 1
ATOM 1238 N N . GLN B 1 17 ? 22.175 29.654 34.251 1.00 47.42 30 GLN B N 1
ATOM 1239 C CA . GLN B 1 17 ? 22.363 28.264 34.654 1.00 48.92 30 GLN B CA 1
ATOM 1240 C C . GLN B 1 17 ? 23.847 27.922 34.716 1.00 49.14 30 GLN B C 1
ATOM 1241 O O . GLN B 1 17 ? 24.314 27.282 35.669 1.00 47.72 30 GLN B O 1
ATOM 1247 N N . ALA B 1 18 ? 24.610 28.370 33.712 1.00 44.28 31 ALA B N 1
ATOM 1248 C CA . ALA B 1 18 ? 26.044 28.101 33.681 1.00 41.89 31 ALA B CA 1
ATOM 1249 C C . ALA B 1 18 ? 26.736 28.625 34.934 1.00 40.75 31 ALA B C 1
ATOM 1250 O O . ALA B 1 18 ? 27.613 27.957 35.4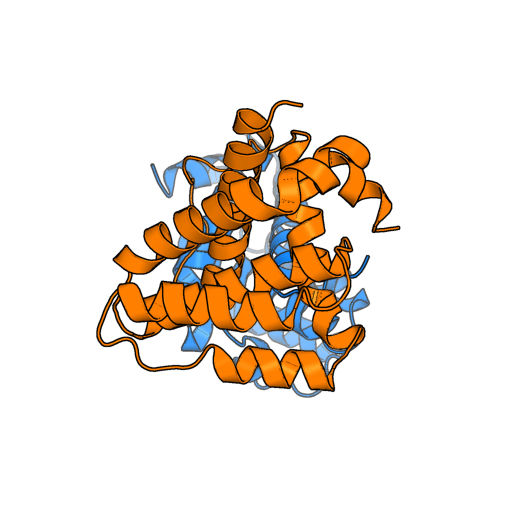90 1.00 42.61 31 ALA B O 1
ATOM 1252 N N . LYS B 1 19 ? 26.376 29.830 35.382 1.00 40.55 32 LYS B N 1
ATOM 1253 C CA . LYS B 1 19 ? 26.994 30.366 36.594 1.00 40.23 32 LYS B CA 1
ATOM 1254 C C . LYS B 1 19 ? 26.545 29.592 37.831 1.00 39.65 32 LYS B C 1
ATOM 1255 O O . LYS B 1 19 ? 27.358 29.293 38.719 1.00 39.83 32 LYS B O 1
ATOM 1261 N N . ALA B 1 20 ? 25.263 29.230 37.900 1.00 37.48 33 ALA B N 1
ATOM 1262 C CA . ALA B 1 20 ? 24.802 28.387 38.999 1.00 43.24 33 ALA B CA 1
ATOM 1263 C C . ALA B 1 20 ? 25.602 27.087 39.072 1.00 45.36 33 ALA B C 1
ATOM 1264 O O . ALA B 1 20 ? 26.041 26.669 40.152 1.00 41.62 33 ALA B O 1
ATOM 1266 N N . LEU B 1 21 ? 25.797 26.430 37.923 1.00 39.96 34 LEU B N 1
ATOM 1267 C CA . LEU B 1 21 ? 26.605 25.214 37.862 1.00 37.42 34 LEU B CA 1
ATOM 1268 C C . LEU B 1 21 ? 28.055 25.471 38.264 1.00 42.42 34 LEU B C 1
ATOM 1269 O O . LEU B 1 21 ? 28.677 24.636 38.934 1.00 38.75 34 LEU B O 1
ATOM 1274 N N . CYS B 1 22 ? 28.632 26.594 37.813 1.00 38.68 35 CYS B N 1
ATOM 1275 C CA . CYS B 1 22 ? 30.008 26.926 38.195 1.00 35.08 35 CYS B CA 1
ATOM 1276 C C . CYS B 1 22 ? 30.146 27.065 39.716 1.00 38.56 35 CYS B C 1
ATOM 1277 O O . CYS B 1 22 ? 31.142 26.621 40.300 1.00 35.98 35 CYS B O 1
ATOM 1280 N N . ARG B 1 23 ? 29.173 27.699 40.366 1.00 37.01 36 ARG B N 1
ATOM 1281 C CA . ARG B 1 23 ? 29.237 27.867 41.821 1.00 34.29 36 ARG B CA 1
ATOM 1282 C C . ARG B 1 23 ? 29.239 26.511 42.523 1.00 38.93 36 ARG B C 1
ATOM 1283 O O . ARG B 1 23 ? 30.067 26.251 43.403 1.00 45.33 36 ARG B O 1
ATOM 1291 N N . ASP B 1 24 ? 28.301 25.640 42.147 1.00 40.43 37 ASP B N 1
ATOM 1292 C CA . ASP B 1 24 ? 28.254 24.284 42.691 1.00 45.48 37 ASP B CA 1
ATOM 1293 C C . ASP B 1 24 ? 29.567 23.545 42.444 1.00 44.24 37 ASP B C 1
ATOM 1294 O O . ASP B 1 24 ? 30.141 22.942 43.364 1.00 41.36 37 ASP B O 1
ATOM 1299 N N . TYR B 1 25 ? 30.048 23.568 41.193 1.00 38.36 38 TYR B N 1
ATOM 1300 C CA . TYR B 1 25 ? 31.305 22.905 40.846 1.00 39.46 38 TYR B CA 1
ATOM 1301 C C . TYR B 1 25 ? 32.457 23.403 41.718 1.00 37.58 38 TYR B C 1
ATOM 1302 O O . TYR B 1 25 ? 33.171 22.606 42.344 1.00 34.07 38 TYR B O 1
ATOM 1311 N N . ILE B 1 26 ? 32.676 24.722 41.734 1.00 36.01 39 ILE B N 1
ATOM 1312 C CA . ILE B 1 26 ? 33.754 25.302 42.532 1.00 36.80 39 ILE B CA 1
ATOM 1313 C C . ILE B 1 26 ? 33.599 24.941 44.009 1.00 34.48 39 ILE B C 1
ATOM 1314 O O . ILE B 1 26 ? 34.569 24.555 44.671 1.00 34.75 39 ILE B O 1
ATOM 1319 N N . ASN B 1 27 ? 32.389 25.101 44.560 1.00 30.58 40 ASN B N 1
ATOM 1320 C CA . ASN B 1 27 ? 32.185 24.831 45.981 1.00 36.68 40 ASN B CA 1
ATOM 1321 C C . ASN B 1 27 ? 32.548 23.392 46.324 1.00 41.79 40 ASN B C 1
ATOM 1322 O O . ASN B 1 27 ? 33.125 23.120 47.386 1.00 40.70 40 ASN B O 1
ATOM 1327 N N . SER B 1 28 ? 32.198 22.448 45.449 1.00 40.50 41 SER B N 1
ATOM 1328 C CA . SER B 1 28 ? 32.566 21.059 45.706 1.00 37.29 41 SER B CA 1
ATOM 1329 C C . SER B 1 28 ? 34.081 20.902 45.708 1.00 39.04 41 SER B C 1
ATOM 1330 O O . SER B 1 28 ? 34.646 20.233 46.578 1.00 39.27 41 SER B O 1
ATOM 1333 N N . ARG B 1 29 ? 34.754 21.499 44.721 1.00 35.81 42 ARG B N 1
ATOM 1334 C CA . ARG B 1 29 ? 36.205 21.366 44.626 1.00 34.30 42 ARG B CA 1
ATOM 1335 C C . ARG B 1 29 ? 36.930 22.107 45.749 1.00 39.43 42 ARG B C 1
ATOM 1336 O O . ARG B 1 29 ? 37.993 21.656 46.196 1.00 38.45 42 ARG B O 1
ATOM 1344 N N . LEU B 1 30 ? 36.372 23.218 46.244 1.00 37.65 43 LEU B N 1
ATOM 1345 C CA . LEU B 1 30 ? 36.974 23.886 47.392 1.00 38.16 43 LEU B CA 1
ATOM 1346 C C . LEU B 1 30 ? 36.929 23.012 48.637 1.00 38.72 43 LEU B C 1
ATOM 1347 O O . LEU B 1 30 ? 37.878 23.011 49.430 1.00 35.95 43 LEU B O 1
ATOM 1352 N N . ILE B 1 31 ? 35.823 22.297 48.848 1.00 34.44 44 ILE B N 1
ATOM 1353 C CA . ILE B 1 31 ? 35.727 21.434 50.027 1.00 36.60 44 ILE B CA 1
ATOM 1354 C C . ILE B 1 31 ? 36.730 20.307 49.919 1.00 39.99 44 ILE B C 1
ATOM 1355 O O . ILE B 1 31 ? 37.407 19.957 50.891 1.00 37.32 44 ILE B O 1
ATOM 1360 N N . ARG B 1 32 ? 36.841 19.712 48.727 1.00 40.93 45 ARG B N 1
ATOM 1361 C CA . ARG B 1 32 ? 37.797 18.632 48.563 1.00 43.21 45 ARG B CA 1
ATOM 1362 C C . ARG B 1 32 ? 39.208 19.125 48.838 1.00 34.42 45 ARG B C 1
ATOM 1363 O O . ARG B 1 32 ? 40.030 18.395 49.403 1.00 42.09 45 ARG B O 1
ATOM 1371 N N . ALA B 1 33 ? 39.503 20.367 48.454 1.00 41.77 46 ALA B N 1
ATOM 1372 C CA . ALA B 1 33 ? 40.817 20.938 48.719 1.00 41.19 46 ALA B CA 1
ATOM 1373 C C . ALA B 1 33 ? 41.009 21.293 50.191 1.00 42.71 46 ALA B C 1
ATOM 1374 O O . ALA B 1 33 ? 42.128 21.626 50.588 1.00 43.49 46 ALA B O 1
ATOM 1376 N N . GLY B 1 34 ? 39.958 21.224 51.002 1.00 41.62 47 GLY B N 1
ATOM 1377 C CA . GLY B 1 34 ? 40.094 21.488 52.429 1.00 51.27 47 GLY B CA 1
ATOM 1378 C C . GLY B 1 34 ? 40.061 22.947 52.819 1.00 51.69 47 GLY B C 1
ATOM 1379 O O . GLY B 1 34 ? 40.479 23.299 53.931 1.00 46.89 47 GLY B O 1
ATOM 1380 N N . VAL B 1 35 ? 39.559 23.819 51.946 1.00 44.11 48 VAL B N 1
ATOM 1381 C CA . VAL B 1 35 ? 39.474 25.244 52.228 1.00 43.95 48 VAL B CA 1
ATOM 1382 C C . VAL B 1 35 ? 38.037 25.731 52.270 1.00 43.92 48 VAL B C 1
ATOM 1383 O O . VAL B 1 35 ? 37.793 26.933 52.230 1.00 50.34 48 VAL B O 1
ATOM 1387 N N . SER B 1 36 ? 37.079 24.816 52.373 1.00 41.50 49 SER B N 1
ATOM 1388 C CA . SER B 1 36 ? 35.694 25.189 52.622 1.00 44.55 49 SER B CA 1
ATOM 1389 C C . SER B 1 36 ? 35.009 23.999 53.274 1.00 36.61 49 SER B C 1
ATOM 1390 O O . SER B 1 36 ? 35.624 22.955 53.499 1.00 44.64 49 SER B O 1
ATOM 1393 N N . TRP B 1 37 ? 33.727 24.153 53.582 1.00 38.75 50 TRP B N 1
ATOM 1394 C CA . TRP B 1 37 ? 32.953 23.050 54.132 1.00 37.40 50 TRP B CA 1
ATOM 1395 C C . TRP B 1 37 ? 31.560 23.118 53.524 1.00 45.63 50 TRP B C 1
ATOM 1396 O O . TRP B 1 37 ? 31.137 24.164 53.037 1.00 41.76 50 TRP B O 1
ATOM 1407 N N . SER B 1 38 ? 30.834 22.007 53.561 1.00 41.80 51 SER B N 1
ATOM 1408 C CA . SER B 1 38 ? 29.474 22.029 53.038 1.00 41.65 51 SER B CA 1
ATOM 1409 C C . SER B 1 38 ? 28.582 22.910 53.899 1.00 46.71 51 SER B C 1
ATOM 1410 O O . SER B 1 38 ? 28.628 22.873 55.138 1.00 44.95 51 SER B O 1
ATOM 1413 N N . LYS B 1 39 ? 27.769 23.721 53.239 1.00 44.34 52 LYS B N 1
ATOM 1414 C CA . LYS B 1 39 ? 26.867 24.621 53.940 1.00 55.44 52 LYS B CA 1
ATOM 1415 C C . LYS B 1 39 ? 25.824 25.113 52.950 1.00 54.31 52 LYS B C 1
ATOM 1416 O O . LYS B 1 39 ? 26.052 25.068 51.741 1.00 51.95 52 LYS B O 1
ATOM 1422 N N . PRO B 1 40 ? 24.685 25.595 53.442 1.00 55.65 53 PRO B N 1
ATOM 1423 C CA . PRO B 1 40 ? 23.668 26.151 52.541 1.00 58.71 53 PRO B CA 1
ATOM 1424 C C . PRO B 1 40 ? 24.266 27.253 51.679 1.00 60.23 53 PRO B C 1
ATOM 1425 O O . PRO B 1 40 ? 24.800 28.243 52.182 1.00 61.17 53 PRO B O 1
ATOM 1429 N N . GLU B 1 41 ? 24.180 27.072 50.373 1.00 61.28 54 GLU B N 1
ATOM 1430 C CA . GLU B 1 41 ? 24.716 28.033 49.427 1.00 63.60 54 GLU B CA 1
ATOM 1431 C C . GLU B 1 41 ? 23.577 28.783 48.751 1.00 68.92 54 GLU B C 1
ATOM 1432 O O . GLU B 1 41 ? 22.438 28.312 48.697 1.00 68.05 54 GLU B O 1
ATOM 1438 N N . HIS B 1 42 ? 23.899 29.971 48.252 1.00 70.77 55 HIS B N 1
ATOM 1439 C CA . HIS B 1 42 ? 22.966 30.774 47.480 1.00 77.83 55 HIS B CA 1
ATOM 1440 C C . HIS B 1 42 ? 23.362 30.756 46.009 1.00 69.44 55 HIS B C 1
ATOM 1441 O O . HIS B 1 42 ? 24.534 30.578 45.663 1.00 62.33 55 HIS B O 1
ATOM 1448 N N . ASN B 1 43 ? 22.369 30.935 45.143 1.00 70.86 56 ASN B N 1
ATOM 1449 C CA . ASN B 1 43 ? 22.597 31.021 43.706 1.00 67.13 56 ASN B CA 1
ATOM 1450 C C . ASN B 1 43 ? 23.149 29.716 43.129 1.00 61.63 56 ASN B C 1
ATOM 1451 O O . ASN B 1 43 ? 23.860 29.733 42.121 1.00 59.46 56 ASN B O 1
ATOM 1456 N N . THR B 1 44 ? 22.837 28.588 43.754 1.00 62.90 57 THR B N 1
ATOM 1457 C CA . THR B 1 44 ? 23.146 27.253 43.251 1.00 62.26 57 THR B CA 1
ATOM 1458 C C . THR B 1 44 ? 21.868 26.532 42.833 1.00 67.71 57 THR B C 1
ATOM 1459 O O . THR B 1 44 ? 20.760 26.966 43.159 1.00 72.60 57 THR B O 1
ATOM 1463 N N . PRO B 1 45 ? 21.986 25.421 42.105 1.00 69.32 58 PRO B N 1
ATOM 1464 C CA . PRO B 1 45 ? 20.780 24.712 41.663 1.00 68.98 58 PRO B CA 1
ATOM 1465 C C . PRO B 1 45 ? 20.015 24.122 42.839 1.00 66.70 58 PRO B C 1
ATOM 1466 O O . PRO B 1 45 ? 20.594 23.730 43.856 1.00 60.87 58 PRO B O 1
ATOM 1470 N N . VAL B 1 46 ? 18.696 24.077 42.691 1.00 73.88 59 VAL B N 1
ATOM 1471 C CA . VAL B 1 46 ? 17.828 23.589 43.770 1.00 85.35 59 VAL B CA 1
ATOM 1472 C C . VAL B 1 46 ? 17.983 22.077 43.896 1.00 89.41 59 VAL B C 1
ATOM 1473 O O . VAL B 1 46 ? 17.870 21.360 42.884 1.00 91.22 59 VAL B O 1
ATOM 1477 N N . PRO B 1 47 ? 18.232 21.548 45.092 1.00 89.83 60 PRO B N 1
ATOM 1478 C CA . PRO B 1 47 ? 18.337 20.092 45.245 1.00 87.68 60 PRO B CA 1
ATOM 1479 C C . PRO B 1 47 ? 17.106 19.380 44.698 1.00 91.67 60 PRO B C 1
ATOM 1480 O O . PRO B 1 47 ? 15.981 19.875 44.798 1.00 95.48 60 PRO B O 1
ATOM 1484 N N . GLY B 1 48 ? 17.337 18.210 44.098 1.00 89.74 61 GLY B N 1
ATOM 1485 C CA . GLY B 1 48 ? 16.290 17.369 43.562 1.00 88.64 61 GLY B CA 1
ATOM 1486 C C . GLY B 1 48 ? 15.896 17.668 42.129 1.00 89.11 61 GLY B C 1
ATOM 1487 O O . GLY B 1 48 ? 15.385 16.780 41.439 1.00 86.40 61 GLY B O 1
ATOM 1488 N N . GLY B 1 49 ? 16.130 18.893 41.662 1.00 90.88 62 GLY B N 1
ATOM 1489 C CA . GLY B 1 49 ? 15.666 19.323 40.361 1.00 89.64 62 GLY B CA 1
ATOM 1490 C C . GLY B 1 49 ? 16.547 18.847 39.219 1.00 84.30 62 GLY B C 1
ATOM 1491 O O . GLY B 1 49 ? 17.480 18.059 39.383 1.00 83.08 62 GLY B O 1
ATOM 1492 N N . LYS B 1 50 ? 16.234 19.362 38.029 1.00 73.78 63 LYS B N 1
ATOM 1493 C CA . LYS B 1 50 ? 16.930 18.947 36.816 1.00 73.03 63 LYS B CA 1
ATOM 1494 C C . LYS B 1 50 ? 18.333 19.541 36.731 1.00 66.30 63 LYS B C 1
ATOM 1495 O O . LYS B 1 50 ? 19.278 18.847 36.339 1.00 60.77 63 LYS B O 1
ATOM 1501 N N . LEU B 1 51 ? 18.488 20.823 37.077 1.00 63.83 64 LEU B N 1
ATOM 1502 C CA . LEU B 1 51 ? 19.818 21.424 37.065 1.00 60.05 64 LEU B CA 1
ATOM 1503 C C . LEU B 1 51 ? 20.736 20.756 38.081 1.00 58.80 64 LEU B C 1
ATOM 1504 O O . LEU B 1 51 ? 21.957 20.718 37.885 1.00 53.45 64 LEU B O 1
ATOM 1509 N N . ALA B 1 52 ? 20.171 20.221 39.165 1.00 58.95 65 ALA B N 1
ATOM 1510 C CA . ALA B 1 52 ? 20.980 19.518 40.156 1.00 55.30 65 ALA B CA 1
ATOM 1511 C C . ALA B 1 52 ? 21.543 18.218 39.591 1.00 57.55 65 ALA B C 1
ATOM 1512 O O . ALA B 1 52 ? 22.680 17.840 39.899 1.00 56.70 65 ALA B O 1
ATOM 1514 N N . GLU B 1 53 ? 20.771 17.517 38.763 1.00 60.07 66 GLU B N 1
ATOM 1515 C CA . GLU B 1 53 ? 21.318 16.335 38.106 1.00 59.67 66 GLU B CA 1
ATOM 1516 C C . GLU B 1 53 ? 22.474 16.716 37.187 1.00 56.68 66 GLU B C 1
ATOM 1517 O O . GLU B 1 53 ? 23.500 16.026 37.143 1.00 53.57 66 GLU B O 1
ATOM 1523 N N . VAL B 1 54 ? 22.333 17.830 36.462 1.00 54.89 67 VAL B N 1
ATOM 1524 C CA . VAL B 1 54 ? 23.393 18.277 35.564 1.00 47.01 67 VAL B CA 1
ATOM 1525 C C . VAL B 1 54 ? 24.648 18.635 36.350 1.00 46.39 67 VAL B C 1
ATOM 1526 O O . VAL B 1 54 ? 25.774 18.353 35.917 1.00 46.59 67 VAL B O 1
ATOM 1530 N N . SER B 1 55 ? 24.479 19.281 37.507 1.00 44.16 68 SER B N 1
ATOM 1531 C CA . SER B 1 55 ? 25.635 19.635 38.319 1.00 40.03 68 SER B CA 1
ATOM 1532 C C . SER B 1 55 ? 26.406 18.391 38.735 1.00 43.06 68 SER B C 1
ATOM 1533 O O . SER B 1 55 ? 27.642 18.370 38.695 1.00 41.37 68 SER B O 1
ATOM 1536 N N . ALA B 1 56 ? 25.684 17.348 39.149 1.00 45.73 69 ALA B N 1
ATOM 1537 C CA . ALA B 1 56 ? 26.326 16.106 39.570 1.00 46.69 69 ALA B CA 1
ATOM 1538 C C . ALA B 1 56 ? 27.067 15.459 38.414 1.00 48.53 69 ALA B C 1
ATOM 1539 O O . ALA B 1 56 ? 28.180 14.953 38.591 1.00 41.50 69 ALA B O 1
ATOM 1541 N N . ILE B 1 57 ? 26.476 15.499 37.218 1.00 48.07 70 ILE B N 1
ATOM 1542 C CA . ILE B 1 57 ? 27.129 14.956 36.032 1.00 44.33 70 ILE B CA 1
ATOM 1543 C C . ILE B 1 57 ? 28.408 15.725 35.728 1.00 40.16 70 ILE B C 1
ATOM 1544 O O . ILE B 1 57 ? 29.461 15.126 35.480 1.00 43.37 70 ILE B O 1
ATOM 1549 N N . LEU B 1 58 ? 28.339 17.065 35.745 1.00 38.38 71 LEU B N 1
ATOM 1550 C CA . LEU B 1 58 ? 29.526 17.881 35.507 1.00 39.02 71 LEU B CA 1
ATOM 1551 C C . LEU B 1 58 ? 30.665 17.491 36.457 1.00 41.00 71 LEU B C 1
ATOM 1552 O O . LEU B 1 58 ? 31.813 17.299 36.034 1.00 40.56 71 LEU B O 1
ATOM 1557 N N . LEU B 1 59 ? 30.362 17.368 37.751 1.00 39.19 72 LEU B N 1
ATOM 1558 C CA . LEU B 1 59 ? 31.398 17.043 38.733 1.00 40.24 72 LEU B CA 1
ATOM 1559 C C . LEU B 1 59 ? 31.980 15.650 38.505 1.00 39.27 72 LEU B C 1
ATOM 1560 O O . LEU B 1 59 ? 33.191 15.443 38.646 1.00 40.76 72 LEU B O 1
ATOM 1565 N N . ARG B 1 60 ? 31.132 14.681 38.150 1.00 38.34 73 ARG B N 1
ATOM 1566 C CA . ARG B 1 60 ? 31.611 13.325 37.874 1.00 37.12 73 ARG B CA 1
ATOM 1567 C C . ARG B 1 60 ? 32.469 13.277 36.605 1.00 41.54 73 ARG B C 1
ATOM 1568 O O . ARG B 1 60 ? 33.534 12.649 36.592 1.00 39.56 73 ARG B O 1
ATOM 1576 N N . LEU B 1 61 ? 32.030 13.941 35.536 1.00 39.54 74 LEU B N 1
ATOM 1577 C CA . LEU B 1 61 ? 32.841 13.983 34.317 1.00 37.13 74 LEU B CA 1
ATOM 1578 C C . LEU B 1 61 ? 34.138 14.750 34.529 1.00 35.84 74 LEU B C 1
ATOM 1579 O O . LEU B 1 61 ? 35.170 14.374 33.968 1.00 37.94 74 LEU B O 1
ATOM 1584 N N . GLY B 1 62 ? 34.120 15.796 35.359 1.00 36.20 75 GLY B N 1
ATOM 1585 C CA . GLY B 1 62 ? 35.347 16.508 35.654 1.00 39.69 75 GLY B CA 1
ATOM 1586 C C . GLY B 1 62 ? 36.418 15.608 36.232 1.00 38.60 75 GLY B C 1
ATOM 1587 O O . GLY B 1 62 ? 37.602 15.780 35.938 1.00 43.33 75 GLY B O 1
ATOM 1588 N N . ASP B 1 63 ? 36.024 14.632 37.050 1.00 34.63 76 ASP B N 1
ATOM 1589 C CA . ASP B 1 63 ? 36.965 13.674 37.620 1.00 39.22 76 ASP B CA 1
ATOM 1590 C C . ASP B 1 63 ? 37.363 12.560 36.656 1.00 41.12 76 ASP B C 1
ATOM 1591 O O . ASP B 1 63 ? 38.212 11.739 37.012 1.00 50.76 76 ASP B O 1
ATOM 1596 N N . GLU B 1 64 ? 36.795 12.519 35.447 1.00 40.17 77 GLU B N 1
ATOM 1597 C CA . GLU B 1 64 ? 37.197 11.571 34.415 1.00 44.96 77 GLU B CA 1
ATOM 1598 C C . GLU B 1 64 ? 38.132 12.186 33.385 1.00 47.04 77 GLU B C 1
ATOM 1599 O O . GLU B 1 64 ? 38.665 11.462 32.534 1.00 47.12 77 GLU B O 1
ATOM 1605 N N . LEU B 1 65 ? 38.348 13.496 33.452 1.00 40.74 78 LEU B N 1
ATOM 1606 C CA . LEU B 1 65 ? 39.184 14.170 32.468 1.00 41.95 78 LEU B CA 1
ATOM 1607 C C . LEU B 1 65 ? 40.601 13.623 32.495 1.00 45.97 78 LEU B C 1
ATOM 1608 O O . LEU B 1 65 ? 41.258 13.517 31.451 1.00 47.78 78 LEU B O 1
ATOM 1613 N N . GLU B 1 66 ? 41.094 13.284 33.684 1.00 47.43 79 GLU B N 1
ATOM 1614 C CA . GLU B 1 66 ? 42.432 12.725 33.797 1.00 54.43 79 GLU B CA 1
ATOM 1615 C C . GLU B 1 66 ? 42.530 11.342 33.158 1.00 52.70 79 GLU B C 1
ATOM 1616 O O . GLU B 1 66 ? 43.640 10.888 32.851 1.00 50.74 79 GLU B O 1
ATOM 1622 N N . TYR B 1 67 ? 41.397 10.675 32.944 1.00 43.57 80 TYR B N 1
ATOM 1623 C CA . TYR B 1 67 ? 41.374 9.395 32.225 1.00 45.48 80 TYR B CA 1
ATOM 1624 C C . TYR B 1 67 ? 41.218 9.546 30.707 1.00 45.71 80 TYR B C 1
ATOM 1625 O O . TYR B 1 67 ? 41.502 8.590 29.963 1.00 48.14 80 TYR B O 1
ATOM 1634 N N . ILE B 1 68 ? 40.756 10.696 30.227 1.00 58.60 81 ILE B N 1
ATOM 1635 C CA . ILE B 1 68 ? 40.531 10.891 28.792 1.00 58.69 81 ILE B CA 1
ATOM 1636 C C . ILE B 1 68 ? 41.808 11.328 28.082 1.00 60.98 81 ILE B C 1
ATOM 1637 O O . ILE B 1 68 ? 42.163 10.790 27.026 1.00 70.49 81 ILE B O 1
ATOM 1642 N N . ARG B 1 69 ? 42.518 12.302 28.650 1.00 73.37 82 ARG B N 1
ATOM 1643 C CA . ARG B 1 69 ? 43.840 12.703 28.169 1.00 72.08 82 ARG B CA 1
ATOM 1644 C C . ARG B 1 69 ? 44.709 12.997 29.379 1.00 69.51 82 ARG B C 1
ATOM 1645 O O . ARG B 1 69 ? 44.843 14.151 29.811 1.00 71.53 82 ARG B O 1
ATOM 1653 N N . PRO B 1 70 ? 45.318 11.961 29.963 1.00 72.46 83 PRO B N 1
ATOM 1654 C CA . PRO B 1 70 ? 46.060 12.162 31.219 1.00 74.16 83 PRO B CA 1
ATOM 1655 C C . PRO B 1 70 ? 47.186 13.175 31.107 1.00 70.40 83 PRO B C 1
ATOM 1656 O O . PRO B 1 70 ? 47.378 13.981 32.023 1.00 70.14 83 PRO B O 1
ATOM 1660 N N . ASN B 1 71 ? 47.938 13.161 30.002 1.00 77.29 84 ASN B N 1
ATOM 1661 C CA . ASN B 1 71 ? 49.067 14.078 29.858 1.00 78.57 84 ASN B CA 1
ATOM 1662 C C . ASN B 1 71 ? 48.600 15.522 29.710 1.00 69.72 84 ASN B C 1
ATOM 1663 O O . ASN B 1 71 ? 49.169 16.430 30.327 1.00 71.82 84 ASN B O 1
ATOM 1668 N N . VAL B 1 72 ? 47.575 15.756 28.890 1.00 68.23 85 VAL B N 1
ATOM 1669 C CA . VAL B 1 72 ? 47.053 17.109 28.722 1.00 71.48 85 VAL B CA 1
ATOM 1670 C C . VAL B 1 72 ? 46.447 17.611 30.026 1.00 71.97 85 VAL B C 1
ATOM 1671 O O . VAL B 1 72 ? 46.668 18.761 30.430 1.00 65.51 85 VAL B O 1
ATOM 1675 N N . TYR B 1 73 ? 45.678 16.759 30.707 1.00 73.64 86 TYR B N 1
ATOM 1676 C CA . TYR B 1 73 ? 45.075 17.159 31.971 1.00 72.53 86 TYR B CA 1
ATOM 1677 C C . TYR B 1 73 ? 46.122 17.731 32.916 1.00 72.67 86 TYR B C 1
ATOM 1678 O O . TYR B 1 73 ? 45.964 18.839 33.439 1.00 65.04 86 TYR B O 1
ATOM 1687 N N . ARG B 1 74 ? 47.210 16.988 33.136 1.00 80.35 87 ARG B N 1
ATOM 1688 C CA . ARG B 1 74 ? 48.243 17.438 34.063 1.00 85.43 87 ARG B CA 1
ATOM 1689 C C . ARG B 1 74 ? 49.051 18.606 33.511 1.00 88.19 87 ARG B C 1
ATOM 1690 O O . ARG B 1 74 ? 49.660 19.343 34.293 1.00 87.66 87 ARG B O 1
ATOM 1698 N N . ASN B 1 75 ? 49.074 18.789 32.188 1.00 87.33 88 ASN B N 1
ATOM 1699 C CA . ASN B 1 75 ? 49.700 19.981 31.623 1.00 87.45 88 ASN B CA 1
ATOM 1700 C C . ASN B 1 75 ? 48.878 21.228 31.933 1.00 82.21 88 ASN B C 1
ATOM 1701 O O . ASN B 1 75 ? 49.432 22.277 32.282 1.00 80.09 88 ASN B O 1
ATOM 1706 N N . ILE B 1 76 ? 47.553 21.128 31.818 1.00 76.94 89 ILE B N 1
ATOM 1707 C CA . ILE B 1 76 ? 46.685 22.270 32.081 1.00 68.71 89 ILE B CA 1
ATOM 1708 C C . ILE B 1 76 ? 46.598 22.545 33.579 1.00 71.52 89 ILE B C 1
ATOM 1709 O O . ILE B 1 76 ? 46.597 23.704 34.012 1.00 69.98 89 ILE B O 1
ATOM 1714 N N . ALA B 1 77 ? 46.538 21.487 34.395 1.00 70.64 90 ALA B N 1
ATOM 1715 C CA . ALA B 1 77 ? 46.447 21.670 35.841 1.00 71.54 90 ALA B CA 1
ATOM 1716 C C . ALA B 1 77 ? 47.668 22.386 36.399 1.00 77.55 90 ALA B C 1
ATOM 1717 O O . ALA B 1 77 ? 47.561 23.104 37.400 1.00 82.44 90 ALA B O 1
ATOM 1719 N N . ARG B 1 78 ? 48.834 22.205 35.778 1.00 79.42 91 ARG B N 1
ATOM 1720 C CA . ARG B 1 78 ? 50.026 22.907 36.234 1.00 86.26 91 ARG B CA 1
ATOM 1721 C C . ARG B 1 78 ? 50.004 24.388 35.874 1.00 89.53 91 ARG B C 1
ATOM 1722 O O . ARG B 1 78 ? 50.662 25.185 36.551 1.00 95.80 91 ARG B O 1
ATOM 1730 N N . GLN B 1 79 ? 49.256 24.772 34.834 1.00 84.00 92 GLN B N 1
ATOM 1731 C CA . GLN B 1 79 ? 49.152 26.177 34.456 1.00 77.95 92 GLN B CA 1
ATOM 1732 C C . GLN B 1 79 ? 48.272 26.977 35.409 1.00 75.62 92 GLN B C 1
ATOM 1733 O O . GLN B 1 79 ? 48.302 28.212 35.371 1.00 74.03 92 GLN B O 1
ATOM 1739 N N . LEU B 1 80 ? 47.485 26.309 36.246 1.00 69.07 93 LEU B N 1
ATOM 1740 C CA . LEU B 1 80 ? 46.544 26.982 37.126 1.00 65.55 93 LEU B CA 1
ATOM 1741 C C . LEU B 1 80 ? 47.127 27.273 38.504 1.00 72.93 93 LEU B C 1
ATOM 1742 O O . LEU B 1 80 ? 46.413 27.806 39.361 1.00 70.75 93 LEU B O 1
ATOM 1747 N N . ASN B 1 81 ? 48.397 26.941 38.737 1.00 81.59 94 ASN B N 1
ATOM 1748 C CA . ASN B 1 81 ? 49.062 27.238 40.008 1.00 86.33 94 ASN B CA 1
ATOM 1749 C C . ASN B 1 81 ? 50.024 28.409 39.820 1.00 86.96 94 ASN B C 1
ATOM 1750 O O . ASN B 1 81 ? 51.247 28.271 39.871 1.00 91.61 94 ASN B O 1
ATOM 1755 N N . ILE B 1 82 ? 49.440 29.585 39.608 1.00 83.18 95 ILE B N 1
ATOM 1756 C CA . ILE B 1 82 ? 50.209 30.787 39.329 1.00 91.34 95 ILE B CA 1
ATOM 1757 C C . ILE B 1 82 ? 49.985 31.804 40.442 1.00 94.07 95 ILE B C 1
ATOM 1758 O O . ILE B 1 82 ? 49.039 31.710 41.228 1.00 91.83 95 ILE B O 1
ATOM 1763 N N . SER B 1 83 ? 50.882 32.786 40.500 1.00 99.29 96 SER B N 1
ATOM 1764 C CA . SER B 1 83 ? 50.764 33.888 41.443 1.00 104.57 96 SER B CA 1
ATOM 1765 C C . SER B 1 83 ? 49.856 34.962 40.862 1.00 106.14 96 SER B C 1
ATOM 1766 O O . SER B 1 83 ? 49.893 35.240 39.659 1.00 113.30 96 SER B O 1
ATOM 1769 N N . LEU B 1 84 ? 49.044 35.568 41.723 1.00 96.86 97 LEU B N 1
ATOM 1770 C CA . LEU B 1 84 ? 47.954 36.442 41.301 1.00 89.93 97 LEU B CA 1
ATOM 1771 C C . LEU B 1 84 ? 48.169 37.821 41.910 1.00 95.28 97 LEU B C 1
ATOM 1772 O O . LEU B 1 84 ? 47.649 38.127 42.986 1.00 99.94 97 LEU B O 1
ATOM 1777 N N . HIS B 1 85 ? 48.934 38.658 41.212 1.00 98.45 98 HIS B N 1
ATOM 1778 C CA . HIS B 1 85 ? 49.196 40.021 41.648 1.00 104.24 98 HIS B CA 1
ATOM 1779 C C . HIS B 1 85 ? 48.161 41.014 41.127 1.00 99.68 98 HIS B C 1
ATOM 1780 O O . HIS B 1 85 ? 48.393 42.227 41.185 1.00 102.84 98 HIS B O 1
ATOM 1787 N N . SER B 1 86 ? 47.026 40.524 40.630 1.00 89.92 99 SER B N 1
ATOM 1788 C CA . SER B 1 86 ? 45.948 41.384 40.162 1.00 84.98 99 SER B CA 1
ATOM 1789 C C . SER B 1 86 ? 44.748 40.536 39.765 1.00 75.63 99 SER B C 1
ATOM 1790 O O . SER B 1 86 ? 44.915 39.443 39.216 1.00 61.45 99 SER B O 1
ATOM 1793 N N . GLU B 1 87 ? 43.536 41.031 40.029 1.00 66.18 100 GLU B N 1
ATOM 1794 C CA . GLU B 1 87 ? 42.338 40.306 39.611 1.00 71.62 100 GLU B CA 1
ATOM 1795 C C . GLU B 1 87 ? 42.331 40.047 38.109 1.00 72.23 100 GLU B C 1
ATOM 1796 O O . GLU B 1 87 ? 41.774 39.041 37.653 1.00 76.24 100 GLU B O 1
ATOM 1802 N N . THR B 1 88 ? 42.936 40.943 37.325 1.00 68.33 101 THR B N 1
ATOM 1803 C CA . THR B 1 88 ? 43.013 40.727 35.884 1.00 66.13 101 THR B CA 1
ATOM 1804 C C . THR B 1 88 ? 43.792 39.460 35.553 1.00 66.65 101 THR B C 1
ATOM 1805 O O . THR B 1 88 ? 43.496 38.793 34.556 1.00 61.89 101 THR B O 1
ATOM 1809 N N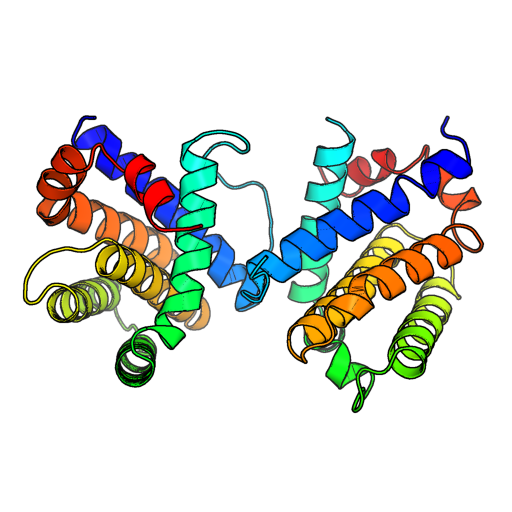 . VAL B 1 89 ? 44.769 39.097 36.388 1.00 61.05 102 VAL B N 1
ATOM 1810 C CA . VAL B 1 89 ? 45.585 37.918 36.111 1.00 61.27 102 VAL B CA 1
ATOM 1811 C C . VAL B 1 89 ? 44.715 36.673 35.992 1.00 57.97 102 VAL B C 1
ATOM 1812 O O . VAL B 1 89 ? 44.955 35.811 35.133 1.00 57.08 102 VAL B O 1
ATOM 1816 N N . VAL B 1 90 ? 43.689 36.553 36.840 1.00 52.72 103 VAL B N 1
ATOM 1817 C CA . VAL B 1 90 ? 42.908 35.318 36.838 1.00 48.92 103 VAL B CA 1
ATOM 1818 C C . VAL B 1 90 ? 42.048 35.223 35.580 1.00 44.32 103 VAL B C 1
ATOM 1819 O O . VAL B 1 90 ? 41.884 34.140 35.015 1.00 43.99 103 VAL B O 1
ATOM 1823 N N . THR B 1 91 ? 41.479 36.343 35.123 1.00 45.57 104 THR B N 1
ATOM 1824 C CA . THR B 1 91 ? 40.732 36.297 33.869 1.00 48.97 104 THR B CA 1
ATOM 1825 C C . THR B 1 91 ? 41.666 36.066 32.690 1.00 42.49 104 THR B C 1
ATOM 1826 O O . THR B 1 91 ? 41.301 35.390 31.730 1.00 44.66 104 THR B O 1
ATOM 1830 N N . ASP B 1 92 ? 42.865 36.651 32.734 1.00 43.33 105 ASP B N 1
ATOM 1831 C CA . ASP B 1 92 ? 43.828 36.433 31.662 1.00 46.59 105 ASP B CA 1
ATOM 1832 C C . ASP B 1 92 ? 44.281 34.982 31.638 1.00 46.14 105 ASP B C 1
ATOM 1833 O O . ASP B 1 92 ? 44.426 34.387 30.565 1.00 43.29 105 ASP B O 1
ATOM 1838 N N . ALA B 1 93 ? 44.475 34.385 32.819 1.00 42.30 106 ALA B N 1
ATOM 1839 C CA . ALA B 1 93 ? 44.730 32.957 32.899 1.00 42.33 106 ALA B CA 1
ATOM 1840 C C . ALA B 1 93 ? 43.551 32.165 32.353 1.00 41.96 106 ALA B C 1
ATOM 1841 O O . ALA B 1 93 ? 43.717 31.275 31.510 1.00 43.02 106 ALA B O 1
ATOM 1843 N N . PHE B 1 94 ? 42.340 32.515 32.784 1.00 40.20 107 PHE B N 1
ATOM 1844 C CA . PHE B 1 94 ? 41.170 31.757 32.357 1.00 37.89 107 PHE B CA 1
ATOM 1845 C C . PHE B 1 94 ? 41.051 31.754 30.835 1.00 37.02 107 PHE B C 1
ATOM 1846 O O . PHE B 1 94 ? 40.949 30.686 30.209 1.00 38.73 107 PHE B O 1
ATOM 1854 N N . LEU B 1 95 ? 41.069 32.944 30.222 1.00 41.48 108 LEU B N 1
ATOM 1855 C CA . LEU B 1 95 ? 40.887 33.043 28.774 1.00 41.04 108 LEU B CA 1
ATOM 1856 C C . LEU B 1 95 ? 42.012 32.352 28.017 1.00 38.04 108 LEU B C 1
ATOM 1857 O O . LEU B 1 95 ? 41.783 31.758 26.959 1.00 40.11 108 LEU B O 1
ATOM 1862 N N . ALA B 1 96 ? 43.242 32.447 28.519 1.00 41.05 109 ALA B N 1
ATOM 1863 C CA . ALA B 1 96 ? 44.365 31.869 27.789 1.00 42.26 109 ALA B CA 1
ATOM 1864 C C . ALA B 1 96 ? 44.275 30.350 27.777 1.00 44.55 109 ALA B C 1
ATOM 1865 O O . ALA B 1 96 ? 44.578 29.711 26.759 1.00 40.27 109 ALA B O 1
ATOM 1867 N N . VAL B 1 97 ? 43.838 29.757 28.892 1.00 43.34 110 VAL B N 1
ATOM 1868 C CA . VAL B 1 97 ? 43.644 28.310 28.946 1.00 44.12 110 VAL B CA 1
ATOM 1869 C C . VAL B 1 97 ? 42.469 27.894 28.066 1.00 42.40 110 VAL B C 1
ATOM 1870 O O . VAL B 1 97 ? 42.557 26.919 27.310 1.00 40.08 110 VAL B O 1
ATOM 1874 N N . ALA B 1 98 ? 41.341 28.605 28.168 1.00 40.67 111 ALA B N 1
ATOM 1875 C CA . ALA B 1 98 ? 40.188 28.278 27.332 1.00 40.70 111 ALA B CA 1
ATOM 1876 C C . ALA B 1 98 ? 40.542 28.286 25.850 1.00 43.64 111 ALA B C 1
ATOM 1877 O O . ALA B 1 98 ? 40.065 27.436 25.087 1.00 44.50 111 ALA B O 1
ATOM 1879 N N . ALA B 1 99 ? 41.382 29.233 25.419 1.00 41.12 112 ALA B N 1
ATOM 1880 C CA . ALA B 1 99 ? 41.793 29.251 24.022 1.00 41.72 112 ALA B CA 1
ATOM 1881 C C . ALA B 1 99 ? 42.513 27.961 23.633 1.00 47.09 112 ALA B C 1
ATOM 1882 O O . ALA B 1 99 ? 42.460 27.551 22.468 1.00 44.10 112 ALA B O 1
ATOM 1884 N N . GLN B 1 100 ? 43.199 27.320 24.585 1.00 48.73 113 GLN B N 1
ATOM 1885 C CA . GLN B 1 100 ? 43.866 26.051 24.325 1.00 52.15 113 GLN B CA 1
ATOM 1886 C C . GLN B 1 100 ? 42.902 24.874 24.328 1.00 52.31 113 GLN B C 1
ATOM 1887 O O . GLN B 1 100 ? 43.187 23.854 23.690 1.00 59.90 113 GLN B O 1
ATOM 1893 N N . ILE B 1 101 ? 41.783 24.987 25.038 1.00 43.05 114 ILE B N 1
ATO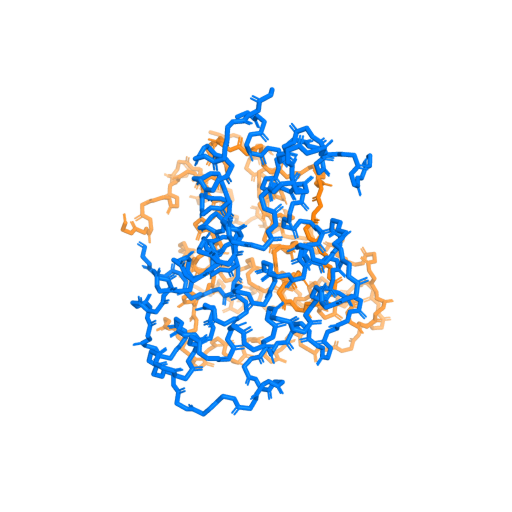M 1894 C CA . ILE B 1 101 ? 40.805 23.903 25.081 1.00 44.32 114 ILE B CA 1
ATOM 1895 C C . ILE B 1 101 ? 39.972 23.882 23.808 1.00 47.77 114 ILE B C 1
ATOM 1896 O O . ILE B 1 101 ? 39.778 22.828 23.192 1.00 44.06 114 ILE B O 1
ATOM 1901 N N . PHE B 1 102 ? 39.480 25.049 23.386 1.00 40.72 115 PHE B N 1
ATOM 1902 C CA . PHE B 1 102 ? 38.589 25.128 22.227 1.00 47.78 115 PHE B CA 1
ATOM 1903 C C . PHE B 1 102 ? 39.404 25.506 20.995 1.00 45.29 115 PHE B C 1
ATOM 1904 O O . PHE B 1 102 ? 39.344 26.629 20.498 1.00 45.60 115 PHE B O 1
ATOM 1912 N N . THR B 1 103 ? 40.164 24.533 20.477 1.00 46.28 116 THR B N 1
ATOM 1913 C CA . THR B 1 103 ? 40.979 24.762 19.280 1.00 51.73 116 THR B CA 1
ATOM 1914 C C . THR B 1 103 ? 40.323 24.315 17.985 1.00 56.20 116 THR B C 1
ATOM 1915 O O . THR B 1 103 ? 40.663 24.844 16.913 1.00 53.18 116 THR B O 1
ATOM 1919 N N . ALA B 1 104 ? 39.415 23.351 18.033 1.00 52.24 117 ALA B N 1
ATOM 1920 C CA . ALA B 1 104 ? 38.777 22.894 16.810 1.00 62.48 117 ALA B CA 1
ATOM 1921 C C . ALA B 1 104 ? 37.368 22.404 17.132 1.00 58.23 117 ALA B C 1
ATOM 1922 O O . ALA B 1 104 ? 36.999 21.264 16.888 1.00 60.28 117 ALA B O 1
ATOM 1924 N N . GLY B 1 105 ? 36.554 23.296 17.672 1.00 48.47 118 GLY B N 1
ATOM 1925 C CA . GLY B 1 105 ? 35.156 23.018 17.923 1.00 50.63 118 GLY B CA 1
ATOM 1926 C C . GLY B 1 105 ? 34.879 22.795 19.401 1.00 48.94 118 GLY B C 1
ATOM 1927 O O . GLY B 1 105 ? 35.777 22.760 20.240 1.00 50.61 118 GLY B O 1
ATOM 1928 N N . ILE B 1 106 ? 33.589 22.635 19.694 1.00 43.12 119 ILE B N 1
ATOM 1929 C CA . ILE B 1 106 ? 33.083 22.431 21.044 1.00 46.45 119 ILE B CA 1
ATOM 1930 C C . ILE B 1 106 ? 32.573 21.002 21.174 1.00 49.75 119 ILE B C 1
ATOM 1931 O O . ILE B 1 106 ? 31.911 20.487 20.267 1.00 49.18 119 ILE B O 1
ATOM 1936 N N . THR B 1 107 ? 32.892 20.364 22.302 1.00 43.70 120 THR B N 1
ATOM 1937 C CA . THR B 1 107 ? 32.352 19.072 22.719 1.00 46.42 120 THR B CA 1
ATOM 1938 C C . THR B 1 107 ? 31.937 19.175 24.178 1.00 41.26 120 THR B C 1
ATOM 1939 O O . THR B 1 107 ? 32.346 20.093 24.893 1.00 43.40 120 THR B O 1
ATOM 1943 N N . TRP B 1 108 ? 31.156 18.196 24.639 1.00 46.38 121 TRP B N 1
ATOM 1944 C CA . TRP B 1 108 ? 30.806 18.170 26.056 1.00 46.55 121 TRP B CA 1
ATOM 1945 C C . TRP B 1 108 ? 32.046 18.012 26.928 1.00 42.12 121 TRP B C 1
ATOM 1946 O O . TRP B 1 108 ? 32.154 18.649 27.982 1.00 39.46 121 TRP B O 1
ATOM 1957 N N . GLY B 1 109 ? 33.010 17.198 26.491 1.00 44.98 122 GLY B N 1
ATOM 1958 C CA . GLY B 1 109 ? 34.233 17.041 27.262 1.00 43.08 122 GLY B CA 1
ATOM 1959 C C . GLY B 1 109 ? 35.019 18.330 27.400 1.00 39.79 122 GLY B C 1
ATOM 1960 O O . GLY B 1 109 ? 35.633 18.589 28.440 1.00 38.60 122 GLY B O 1
ATOM 1961 N N . LYS B 1 110 ? 35.014 19.165 26.359 1.00 42.95 123 LYS B N 1
ATOM 1962 C CA . LYS B 1 110 ? 35.727 20.432 26.475 1.00 39.52 123 LYS B CA 1
ATOM 1963 C C . LYS B 1 110 ? 34.986 21.414 27.368 1.00 34.79 123 LYS B C 1
ATOM 1964 O O . LYS B 1 110 ? 35.616 22.184 28.101 1.00 35.58 123 LYS B O 1
ATOM 1970 N N . VAL B 1 111 ? 33.656 21.409 27.332 1.00 34.83 124 VAL B N 1
ATOM 1971 C CA . VAL B 1 111 ? 32.917 22.254 28.259 1.00 35.64 124 VAL B CA 1
ATOM 1972 C C . VAL B 1 111 ? 33.229 21.857 29.703 1.00 38.62 124 VAL B C 1
ATOM 1973 O O . VAL B 1 111 ? 33.465 22.721 30.562 1.00 31.94 124 VAL B O 1
ATOM 1977 N N . VAL B 1 112 ? 33.290 20.547 29.979 1.00 36.14 125 VAL B N 1
ATOM 1978 C CA . VAL B 1 112 ? 33.617 20.055 31.322 1.00 33.75 125 VAL B CA 1
ATOM 1979 C C . VAL B 1 112 ? 34.999 20.533 31.743 1.00 37.44 125 VAL B C 1
ATOM 1980 O O . VAL B 1 112 ? 35.216 20.923 32.902 1.00 33.57 125 VAL B O 1
ATOM 1984 N N . SER B 1 113 ? 35.958 20.508 30.808 1.00 36.78 126 SER B N 1
ATOM 1985 C CA . SER B 1 113 ? 37.301 21.021 31.082 1.00 37.79 126 SER B CA 1
ATOM 1986 C C . SER B 1 113 ? 37.286 22.493 31.472 1.00 34.78 126 SER B C 1
ATOM 1987 O O . SER B 1 113 ? 38.152 22.943 32.240 1.00 38.79 126 SER B O 1
ATOM 1990 N N . LEU B 1 114 ? 36.328 23.263 30.938 1.00 34.59 127 LEU B N 1
ATOM 1991 C CA . LEU B 1 114 ? 36.229 24.680 31.281 1.00 32.98 127 LEU B CA 1
ATOM 1992 C C . LEU B 1 114 ? 35.867 24.869 32.752 1.00 32.62 127 LEU B C 1
ATOM 1993 O O . LEU B 1 114 ? 36.402 25.759 33.411 1.00 36.65 127 LEU B O 1
ATOM 1998 N N . TYR B 1 115 ? 34.935 24.066 33.266 1.00 31.34 128 TYR B N 1
ATOM 1999 C CA . TYR B 1 115 ? 34.640 24.075 34.698 1.00 33.58 128 TYR B CA 1
ATOM 2000 C C . TYR B 1 115 ? 35.835 23.623 35.523 1.00 29.42 128 TYR B C 1
ATOM 2001 O O . TYR B 1 115 ? 36.104 24.179 36.598 1.00 34.47 128 TYR B O 1
ATOM 2010 N N . ALA B 1 116 ? 36.535 22.590 35.074 1.00 32.06 129 ALA B N 1
ATOM 2011 C CA . ALA B 1 116 ? 37.710 22.131 35.812 1.00 32.33 129 ALA B CA 1
ATOM 2012 C C . ALA B 1 116 ? 38.757 23.239 35.912 1.00 35.00 129 ALA B C 1
ATOM 2013 O O . ALA B 1 116 ? 39.385 23.425 36.965 1.00 36.91 129 ALA B O 1
ATOM 2015 N N . VAL B 1 117 ? 38.952 23.994 34.831 1.00 34.22 130 VAL B N 1
ATOM 2016 C CA . VAL B 1 117 ? 39.856 25.143 34.867 1.00 34.00 130 VAL B CA 1
ATOM 2017 C C . VAL B 1 117 ? 39.358 26.187 35.858 1.00 34.26 130 VAL B C 1
ATOM 2018 O O . VAL B 1 117 ? 40.134 26.729 36.651 1.00 39.21 130 VAL B O 1
ATOM 2022 N N . ALA B 1 118 ? 38.066 26.517 35.801 1.00 31.74 131 ALA B N 1
ATOM 2023 C CA . ALA B 1 118 ? 37.529 27.527 36.709 1.00 33.90 131 ALA B CA 1
ATOM 2024 C C . ALA B 1 118 ? 37.728 27.114 38.164 1.00 34.18 131 ALA B C 1
ATOM 2025 O O . ALA B 1 118 ? 38.134 27.925 39.007 1.00 33.20 131 ALA B O 1
ATOM 2027 N N . ALA B 1 119 ? 37.453 25.851 38.478 1.00 37.39 132 ALA B N 1
ATOM 2028 C CA . ALA B 1 119 ? 37.629 25.398 39.851 1.00 37.47 132 ALA B CA 1
ATOM 2029 C C . ALA B 1 119 ? 39.106 25.360 40.228 1.00 34.92 132 ALA B C 1
ATOM 2030 O O . ALA B 1 119 ? 39.468 25.680 41.366 1.00 38.80 132 ALA B O 1
ATOM 2032 N N . GLY B 1 120 ? 39.973 24.958 39.291 1.00 34.23 133 GLY B N 1
ATOM 2033 C CA . GLY B 1 120 ? 41.405 24.998 39.562 1.00 32.72 133 GLY B CA 1
ATOM 2034 C C . GLY B 1 120 ? 41.895 26.405 39.877 1.00 35.22 133 GLY B C 1
ATOM 2035 O O . GLY B 1 120 ? 42.687 26.606 40.806 1.00 37.09 133 GLY B O 1
ATOM 2036 N N . LEU B 1 121 ? 41.440 27.399 39.106 1.00 31.86 134 LEU B N 1
ATOM 2037 C CA . LEU B 1 121 ? 41.817 28.774 39.415 1.00 32.34 134 LEU B CA 1
ATOM 2038 C C . LEU B 1 121 ? 41.244 29.200 40.758 1.00 35.80 134 LEU B C 1
ATOM 2039 O O . LEU B 1 121 ? 41.926 29.855 41.558 1.00 36.58 134 LEU B O 1
ATOM 2044 N N . ALA B 1 122 ? 39.991 28.827 41.018 1.00 35.55 135 ALA B N 1
ATOM 2045 C CA . ALA B 1 122 ? 39.349 29.212 42.265 1.00 34.96 135 ALA B CA 1
ATOM 2046 C C . ALA B 1 122 ? 40.111 28.674 43.462 1.00 37.26 135 ALA B C 1
ATOM 2047 O O . ALA B 1 122 ? 40.317 29.397 44.448 1.00 37.54 135 ALA B O 1
ATOM 2049 N N . VAL B 1 123 ? 40.533 27.406 43.411 1.00 31.94 136 VAL B N 1
ATOM 2050 C CA . VAL B 1 123 ? 41.288 26.853 44.537 1.00 35.99 136 VAL B CA 1
ATOM 2051 C C . VAL B 1 123 ? 42.586 27.624 44.714 1.00 33.98 136 VAL B C 1
ATOM 2052 O O . VAL B 1 123 ? 42.977 27.971 45.832 1.00 35.64 136 VAL B O 1
ATOM 2056 N N . ASP B 1 124 ? 43.219 27.999 43.603 1.00 36.73 137 ASP B N 1
ATOM 2057 C CA . ASP B 1 124 ? 44.453 28.775 43.679 1.00 38.25 137 ASP B CA 1
ATOM 2058 C C . ASP B 1 124 ? 44.219 30.167 44.266 1.00 37.34 137 ASP B C 1
ATOM 2059 O O . ASP B 1 124 ? 45.068 30.684 45.002 1.00 41.83 137 ASP B O 1
ATOM 2064 N N . CYS B 1 125 ? 43.094 30.806 43.925 1.00 35.51 138 CYS B N 1
ATOM 2065 C CA . CYS B 1 125 ? 42.788 32.107 44.506 1.00 34.05 138 CYS B CA 1
ATOM 2066 C C . CYS B 1 125 ? 42.570 32.002 46.001 1.00 32.40 138 CYS B C 1
ATOM 2067 O O . CYS B 1 125 ? 43.093 32.820 46.762 1.00 35.05 138 CYS B O 1
ATOM 2070 N N . VAL B 1 126 ? 41.802 31.004 46.441 1.00 33.79 139 VAL B N 1
ATOM 2071 C CA . VAL B 1 126 ? 41.549 30.891 47.872 1.00 34.54 139 VAL B CA 1
ATOM 2072 C C . VAL B 1 126 ? 42.855 30.650 48.609 1.00 39.13 139 VAL B C 1
ATOM 2073 O O . VAL B 1 126 ? 43.106 31.241 49.664 1.00 40.32 139 VAL B O 1
ATOM 2077 N N . ARG B 1 127 ? 43.722 29.808 48.038 1.00 41.69 140 ARG B N 1
ATOM 2078 C CA . ARG B 1 127 ? 44.990 29.452 48.661 1.00 43.25 140 ARG B CA 1
ATOM 2079 C C . ARG B 1 127 ? 45.971 30.615 48.727 1.00 40.56 140 ARG B C 1
ATOM 2080 O O . ARG B 1 127 ? 46.858 30.604 49.587 1.00 49.04 140 ARG B O 1
ATOM 2088 N N . HIS B 1 128 ? 45.856 31.598 47.831 1.00 38.94 141 HIS B N 1
ATOM 2089 C CA . HIS B 1 128 ? 46.670 32.806 47.876 1.00 43.72 141 HIS B CA 1
ATOM 2090 C C . HIS B 1 128 ? 45.952 33.968 48.562 1.00 48.24 141 HIS B C 1
ATOM 2091 O O . HIS B 1 128 ? 46.348 35.128 48.385 1.00 44.07 141 HIS B O 1
ATOM 2098 N N . ALA B 1 129 ? 44.914 33.679 49.347 1.00 43.03 142 ALA B N 1
ATOM 2099 C CA . ALA B 1 129 ? 44.199 34.708 50.111 1.00 41.54 142 ALA B CA 1
ATOM 2100 C C . ALA B 1 129 ? 43.667 35.804 49.189 1.00 42.86 142 ALA B C 1
ATOM 2101 O O . ALA B 1 129 ? 43.777 36.999 49.488 1.00 46.08 142 ALA B O 1
ATOM 2103 N N . GLN B 1 130 ? 43.092 35.375 48.059 1.00 39.63 143 GLN B N 1
ATOM 2104 C CA . GLN B 1 130 ? 42.414 36.240 47.097 1.00 47.95 143 GLN B CA 1
ATOM 2105 C C . GLN B 1 130 ? 40.974 35.767 46.898 1.00 40.15 143 GLN B C 1
ATOM 2106 O O . GLN B 1 130 ? 40.551 35.476 45.772 1.00 44.37 143 GLN B O 1
ATOM 2112 N N . PRO B 1 131 ? 40.193 35.690 47.980 1.00 40.91 144 PRO B N 1
ATOM 2113 C CA . PRO B 1 131 ? 38.851 35.093 47.871 1.00 41.34 144 PRO B CA 1
ATOM 2114 C C . PRO B 1 131 ? 37.885 35.859 46.979 1.00 43.01 144 PRO B C 1
ATOM 2115 O O . PRO B 1 131 ? 36.975 35.239 46.412 1.00 51.27 144 PRO B O 1
ATOM 2119 N N . ALA B 1 132 ? 38.022 37.182 46.856 1.00 37.88 145 ALA B N 1
ATOM 2120 C CA . ALA B 1 132 ? 37.088 37.929 46.023 1.00 43.41 145 ALA B CA 1
ATOM 2121 C C . ALA B 1 132 ? 37.158 37.473 44.570 1.00 47.38 145 ALA B C 1
ATOM 2122 O O . ALA B 1 132 ? 36.166 37.559 43.836 1.00 47.33 145 ALA B O 1
ATOM 2124 N N . MET B 1 133 ? 38.311 36.971 44.142 1.00 42.53 146 MET B N 1
ATOM 2125 C CA . MET B 1 133 ? 38.448 36.567 42.746 1.00 43.71 146 MET B CA 1
ATOM 2126 C C . MET B 1 133 ? 37.637 35.330 42.394 1.00 51.77 146 MET B C 1
ATOM 2127 O O . MET B 1 133 ? 37.511 35.014 41.206 1.00 44.64 146 MET B O 1
ATOM 2132 N N . VAL B 1 134 ? 37.084 34.617 43.375 1.00 50.00 147 VAL B N 1
ATOM 2133 C CA . VAL B 1 134 ? 36.224 33.489 43.036 1.00 47.10 147 VAL B CA 1
ATOM 2134 C C . VAL B 1 134 ? 34.977 33.976 42.313 1.00 44.68 147 VAL B C 1
ATOM 2135 O O . VAL B 1 134 ? 34.524 33.366 41.337 1.00 40.35 147 VAL B O 1
ATOM 2139 N N . HIS B 1 135 ? 34.391 35.064 42.797 1.00 40.65 148 HIS B N 1
ATOM 2140 C CA . HIS B 1 135 ? 33.261 35.684 42.113 1.00 45.50 148 HIS B CA 1
ATOM 2141 C C . HIS B 1 135 ? 33.636 36.107 40.698 1.00 44.13 148 HIS B C 1
ATOM 2142 O O . HIS B 1 135 ? 32.804 36.052 39.786 1.00 47.54 148 HIS B O 1
ATOM 2149 N N . THR B 1 136 ? 34.873 36.573 40.509 1.00 42.93 149 THR B N 1
ATOM 2150 C CA . THR B 1 136 ? 35.325 36.974 39.183 1.00 42.91 149 THR B CA 1
ATOM 2151 C C . THR B 1 136 ? 35.356 35.783 38.236 1.00 42.94 149 THR B C 1
ATOM 2152 O O . THR B 1 136 ? 34.951 35.894 37.071 1.00 40.22 149 THR B O 1
ATOM 2156 N N . ILE B 1 137 ? 35.848 34.641 38.715 1.00 35.96 150 ILE B N 1
ATOM 2157 C CA . ILE B 1 137 ? 35.916 33.450 37.874 1.00 37.58 150 ILE B CA 1
ATOM 2158 C C . ILE B 1 137 ? 34.528 33.058 37.391 1.00 35.12 150 ILE B C 1
ATOM 2159 O O . ILE B 1 137 ? 34.331 32.742 36.205 1.00 35.46 150 ILE B O 1
ATOM 2164 N N . VAL B 1 138 ? 33.550 33.060 38.302 1.00 37.74 151 VAL B N 1
ATOM 2165 C CA . VAL B 1 138 ? 32.184 32.680 37.945 1.00 41.91 151 VAL B CA 1
ATOM 2166 C C . VAL B 1 138 ? 31.638 33.606 36.867 1.00 41.32 151 VAL B C 1
ATOM 2167 O O . VAL B 1 138 ? 31.040 33.155 35.885 1.00 42.63 151 VAL B O 1
ATOM 2171 N N . ASP B 1 139 ? 31.811 34.920 37.045 1.00 40.06 152 ASP B N 1
ATOM 2172 C CA . ASP B 1 139 ? 31.389 35.856 36.001 1.00 39.77 152 ASP B CA 1
ATOM 2173 C C . ASP B 1 139 ? 32.145 35.626 34.694 1.00 45.40 152 ASP B C 1
ATOM 2174 O O . ASP B 1 139 ? 31.572 35.745 33.604 1.00 46.37 152 ASP B O 1
ATOM 2179 N N . CYS B 1 140 ? 33.442 35.345 34.774 1.00 44.67 153 CYS B N 1
ATOM 2180 C CA . CYS B 1 140 ? 34.213 35.110 33.558 1.00 42.59 153 CYS B CA 1
ATOM 2181 C C . CYS B 1 140 ? 33.688 33.890 32.804 1.00 46.53 153 CYS B C 1
ATOM 2182 O O . CYS B 1 140 ? 33.449 33.949 31.594 1.00 42.07 153 CYS B O 1
ATOM 2185 N N . LEU B 1 141 ? 33.507 32.763 33.499 1.00 37.45 154 LEU B N 1
ATOM 2186 C CA . LEU B 1 141 ? 32.929 31.596 32.835 1.00 42.05 154 LEU B CA 1
ATOM 2187 C C . LEU B 1 141 ? 31.561 31.921 32.239 1.00 40.21 154 LEU B C 1
ATOM 2188 O O . LEU B 1 141 ? 31.261 31.534 31.104 1.00 42.30 154 LEU B O 1
ATOM 2193 N N . GLY B 1 142 ? 30.723 32.640 32.988 1.00 39.71 155 GLY B N 1
ATOM 2194 C CA . GLY B 1 142 ? 29.442 33.072 32.444 1.00 39.86 155 GLY B CA 1
ATOM 2195 C C . GLY B 1 142 ? 29.573 33.867 31.156 1.00 46.81 155 GLY B C 1
ATOM 2196 O O . GLY B 1 142 ? 28.805 33.667 30.213 1.00 48.79 155 GLY B O 1
ATOM 2197 N N . GLU B 1 143 ? 30.529 34.797 31.102 1.00 41.12 156 GLU B N 1
ATOM 2198 C CA . GLU B 1 143 ? 30.695 35.585 29.880 1.00 48.72 156 GLU B CA 1
ATOM 2199 C C . GLU B 1 143 ? 31.318 34.763 28.756 1.00 48.09 156 GLU B C 1
ATOM 2200 O O . GLU B 1 143 ? 31.034 35.011 27.579 1.00 51.25 156 GLU B O 1
ATOM 2206 N N . PHE B 1 144 ? 32.166 33.790 29.090 1.00 44.76 157 PHE B N 1
ATOM 2207 C CA . PHE B 1 144 ? 32.661 32.876 28.064 1.00 48.65 157 PHE B CA 1
ATOM 2208 C C . PHE B 1 144 ? 31.520 32.079 27.442 1.00 45.95 157 PHE B C 1
ATOM 2209 O O . PHE B 1 144 ? 31.481 31.872 26.220 1.00 45.24 157 PHE B O 1
ATOM 2217 N N . VAL B 1 145 ? 30.604 31.592 28.276 1.00 41.91 158 VAL B N 1
ATOM 2218 C CA . VAL B 1 145 ? 29.433 30.874 27.777 1.00 44.82 158 VAL B CA 1
ATOM 2219 C C . VAL B 1 145 ? 28.614 31.778 26.861 1.00 46.10 158 VAL B C 1
ATOM 2220 O O . VAL B 1 145 ? 28.286 31.409 25.727 1.00 48.76 158 VAL B O 1
ATOM 2224 N N . ARG B 1 146 ? 28.286 32.988 27.331 1.00 43.83 159 ARG B N 1
ATOM 2225 C CA . ARG B 1 146 ? 27.492 33.901 26.509 1.00 46.43 159 ARG B CA 1
ATOM 2226 C C . ARG B 1 146 ? 28.144 34.140 25.151 1.00 55.01 159 ARG B C 1
ATOM 2227 O O . ARG B 1 146 ? 27.471 34.104 24.113 1.00 58.54 159 ARG B O 1
ATOM 2235 N N . LYS B 1 147 ? 29.450 34.390 25.132 1.00 50.69 160 LYS B N 1
ATOM 2236 C CA . LYS B 1 147 ? 30.091 34.798 23.893 1.00 50.44 160 LYS B CA 1
ATOM 2237 C C . LYS B 1 147 ? 30.415 33.634 22.973 1.00 54.23 160 LYS B C 1
ATOM 2238 O O . LYS B 1 147 ? 30.625 33.860 21.779 1.00 58.24 160 LYS B O 1
ATOM 2244 N N . THR B 1 148 ? 30.449 32.404 23.485 1.00 51.94 161 THR B N 1
ATOM 2245 C CA . THR B 1 148 ? 31.108 31.330 22.754 1.00 56.04 161 THR B CA 1
ATOM 2246 C C . THR B 1 148 ? 30.310 30.030 22.679 1.00 53.91 161 THR B C 1
ATOM 2247 O O . THR B 1 148 ? 30.440 29.285 21.702 1.00 54.42 161 THR B O 1
ATOM 2251 N N . LEU B 1 149 ? 29.482 29.745 23.684 1.00 49.05 162 LEU B N 1
ATOM 2252 C CA . LEU B 1 149 ? 28.887 28.424 23.807 1.00 51.09 162 LEU B CA 1
ATOM 2253 C C . LEU B 1 149 ? 27.376 28.385 23.644 1.00 53.46 162 LEU B C 1
ATOM 2254 O O . LEU B 1 149 ? 26.826 27.295 23.454 1.00 48.16 162 LEU B O 1
ATOM 2259 N N . VAL B 1 150 ? 26.692 29.528 23.718 1.00 54.71 163 VAL B N 1
ATOM 2260 C CA . VAL B 1 150 ? 25.231 29.500 23.737 1.00 55.73 163 VAL B CA 1
ATOM 2261 C C . VAL B 1 150 ? 24.682 28.980 22.414 1.00 55.17 163 VAL B C 1
ATOM 2262 O O . VAL B 1 150 ? 23.696 28.234 22.388 1.00 56.18 163 VAL B O 1
ATOM 2266 N N . THR B 1 151 ? 25.289 29.378 21.293 1.00 53.59 164 THR B N 1
ATOM 2267 C CA . THR B 1 151 ? 24.862 28.837 20.007 1.00 58.48 164 THR B CA 1
ATOM 2268 C C . THR B 1 151 ? 24.953 27.316 20.008 1.00 55.04 164 THR B C 1
ATOM 2269 O O . THR B 1 151 ? 24.011 26.622 19.609 1.00 58.37 164 THR B O 1
ATOM 2273 N N . TRP B 1 152 ? 26.083 26.781 20.468 1.00 47.69 165 TRP B N 1
ATOM 2274 C CA . TRP B 1 152 ? 26.253 25.332 20.519 1.00 51.80 165 TRP B CA 1
ATOM 2275 C C . TRP B 1 152 ? 25.291 24.692 21.522 1.00 51.14 165 TRP B C 1
ATOM 2276 O O . TRP B 1 152 ? 24.750 23.608 21.273 1.00 50.83 165 TRP B O 1
ATOM 2287 N N . LEU B 1 153 ? 25.056 25.354 22.657 1.00 54.00 166 LEU B N 1
ATOM 2288 C CA . LEU B 1 153 ? 24.167 24.797 23.675 1.00 51.79 166 LEU B CA 1
ATOM 2289 C C . LEU B 1 153 ? 22.727 24.692 23.179 1.00 53.85 166 LEU B C 1
ATOM 2290 O O . LEU B 1 153 ? 22.067 23.673 23.398 1.00 54.56 166 LEU B O 1
ATOM 2295 N N . LYS B 1 154 ? 22.215 25.739 22.526 1.00 55.99 167 LYS B N 1
ATOM 2296 C CA . LYS B 1 154 ? 20.843 25.698 22.025 1.00 61.14 167 LYS B CA 1
ATOM 2297 C C . LYS B 1 154 ? 20.637 24.536 21.064 1.00 65.55 167 LYS B C 1
ATOM 2298 O O . LYS B 1 154 ? 19.586 23.883 21.082 1.00 68.10 167 LYS B O 1
ATOM 2304 N N . ARG B 1 155 ? 21.609 24.294 20.182 1.00 68.05 168 ARG B N 1
ATOM 2305 C CA . ARG B 1 155 ? 21.497 23.188 19.240 1.00 62.36 168 ARG B CA 1
ATOM 2306 C C . ARG B 1 155 ? 21.397 21.857 19.972 1.00 63.54 168 ARG B C 1
ATOM 2307 O O . ARG B 1 155 ? 20.644 20.972 19.555 1.00 66.79 168 ARG B O 1
ATOM 2315 N N . ARG B 1 156 ? 22.149 21.702 21.071 1.00 60.16 169 ARG B N 1
ATOM 2316 C CA . ARG B 1 156 ? 22.105 20.492 21.891 1.00 61.75 169 ARG B CA 1
ATOM 2317 C C . ARG B 1 156 ? 20.858 20.406 22.760 1.00 62.64 169 ARG B C 1
ATOM 2318 O O . ARG B 1 156 ? 20.636 19.366 23.384 1.00 61.11 169 ARG B O 1
ATOM 2326 N N . GLY B 1 157 ? 20.060 21.467 22.843 1.00 63.26 170 GLY B N 1
ATOM 2327 C CA . GLY B 1 157 ? 18.928 21.488 23.747 1.00 63.15 170 GLY B CA 1
ATOM 2328 C C . GLY B 1 157 ? 19.210 22.029 25.133 1.00 64.09 170 GLY B C 1
ATOM 2329 O O . GLY B 1 157 ? 18.389 21.833 26.035 1.00 69.47 170 GLY B O 1
ATOM 2330 N N . GLY B 1 158 ? 20.340 22.696 25.338 1.00 57.73 171 GLY B N 1
ATOM 2331 C CA . GLY B 1 158 ? 20.660 23.247 26.642 1.00 50.55 171 GLY B CA 1
ATOM 2332 C C . GLY B 1 158 ? 21.450 22.293 27.518 1.00 53.67 171 GLY B C 1
ATOM 2333 O O . GLY B 1 158 ? 21.919 21.231 27.094 1.00 52.69 171 GLY B O 1
ATOM 2334 N N . TRP B 1 159 ? 21.587 22.688 28.790 1.00 47.80 172 TRP B N 1
ATOM 2335 C CA . TRP B 1 159 ? 22.437 21.941 29.710 1.00 39.88 172 TRP B CA 1
ATOM 2336 C C . TRP B 1 159 ? 21.939 20.520 29.955 1.00 39.62 172 TRP B C 1
ATOM 2337 O O . TRP B 1 159 ? 22.743 19.648 30.302 1.00 43.58 172 TRP B O 1
ATOM 2348 N N . ALA B 1 160 ? 20.639 20.260 29.784 1.00 49.86 173 ALA B N 1
ATOM 2349 C CA . ALA B 1 160 ? 20.100 18.930 30.064 1.00 55.68 173 ALA B CA 1
ATOM 2350 C C . ALA B 1 160 ? 20.666 17.857 29.143 1.00 56.71 173 ALA B C 1
ATOM 2351 O O . ALA B 1 160 ? 20.594 16.667 29.475 1.00 49.62 173 ALA B O 1
ATOM 2353 N N . ASP B 1 161 ? 21.196 18.248 27.984 1.00 57.86 174 ASP B N 1
ATOM 2354 C CA . ASP B 1 161 ? 21.744 17.282 27.039 1.00 54.41 174 ASP B CA 1
ATOM 2355 C C . ASP B 1 161 ? 22.964 16.563 27.596 1.00 53.69 174 ASP B C 1
ATOM 2356 O O . ASP B 1 161 ? 23.316 15.485 27.101 1.00 58.19 174 ASP B O 1
ATOM 2361 N N . ILE B 1 162 ? 23.611 17.130 28.620 1.00 51.78 175 ILE B N 1
ATOM 2362 C CA . ILE B 1 162 ? 24.781 16.496 29.222 1.00 44.01 175 ILE B CA 1
ATOM 2363 C C . ILE B 1 162 ? 24.437 15.144 29.849 1.00 45.62 175 ILE B C 1
ATOM 2364 O O . ILE B 1 162 ? 25.318 14.288 29.991 1.00 45.72 175 ILE B O 1
ATOM 2369 N N . THR B 1 163 ? 23.172 14.911 30.210 1.00 47.46 176 THR B N 1
ATOM 2370 C CA . THR B 1 163 ? 22.801 13.630 30.805 1.00 48.55 176 THR B CA 1
ATOM 2371 C C . THR B 1 163 ? 22.996 12.462 29.843 1.00 55.85 176 THR B C 1
ATOM 2372 O O . THR B 1 163 ? 23.038 11.306 30.282 1.00 52.83 176 THR B O 1
ATOM 2376 N N . LYS B 1 164 ? 23.087 12.732 28.547 1.00 54.06 177 LYS B N 1
ATOM 2377 C CA . LYS B 1 164 ? 23.444 11.717 27.569 1.00 54.19 177 LYS B CA 1
ATOM 2378 C C . LYS B 1 164 ? 24.940 11.434 27.542 1.00 53.34 177 LYS B C 1
ATOM 2379 O O . LYS B 1 164 ? 25.378 10.580 26.767 1.00 52.82 177 LYS B O 1
ATOM 2385 N N . CYS B 1 165 ? 25.732 12.116 28.368 1.00 45.08 178 CYS B N 1
ATOM 2386 C CA . CYS B 1 165 ? 27.175 11.915 28.404 1.00 47.52 178 CYS B CA 1
ATOM 2387 C C . CYS B 1 165 ? 27.618 10.860 29.404 1.00 49.06 178 CYS B C 1
ATOM 2388 O O . CYS B 1 165 ? 28.822 10.621 29.530 1.00 47.59 178 CYS B O 1
ATOM 2391 N N . VAL B 1 166 ? 26.692 10.233 30.120 1.00 50.22 179 VAL B N 1
ATOM 2392 C CA . VAL B 1 166 ? 27.041 9.255 31.137 1.00 48.22 179 VAL B CA 1
ATOM 2393 C C . VAL B 1 166 ? 26.156 8.035 30.943 1.00 51.36 179 VAL B C 1
ATOM 2394 O O . VAL B 1 166 ? 25.152 8.077 30.232 1.00 55.54 179 VAL B O 1
ATOM 2398 N N . VAL B 1 167 ? 26.551 6.935 31.574 1.00 56.25 180 VAL B N 1
ATOM 2399 C CA . VAL B 1 167 ? 25.743 5.724 31.540 1.00 66.47 180 VAL B CA 1
ATOM 2400 C C . VAL B 1 1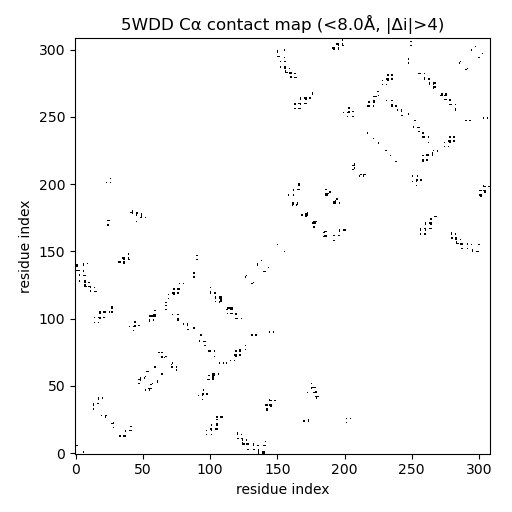67 ? 24.761 5.746 32.706 1.00 73.80 180 VAL B C 1
ATOM 2401 O O . VAL B 1 167 ? 23.563 5.951 32.515 1.00 77.90 180 VAL B O 1
#

Foldseek 3Di:
DDDLVVQLVLLLVLLVLLLVVVLVVVPLCPDVLSVVLSVLLNVLLVVCCVVCVVPLPQVCVVLVPDDLDLVRLLCSLVVVLCVLDVPHDDVSSVSSSSSNLSSSCNVCSVVVNNVNNVVSSVSSSVCCSVPPSVVQVVCVHSSSSVVVDD/DDLVVQLLLLLLLLVLLLQVLLVVVVNHHDDDDPSHDDPPDLSNVLSVLLNVLLVCLCVVPVVVLVVLLVLLQDDDPDLVVLLVSLVVSLCVLQPDHDDPSSLSVSSNSLSSNCNNCVVNVNNVSNVVSSVSSSVCCSVPPVVVQVVCVHSSSSVVVDD

Organism: Gallus gallus (NCBI:txid9031)

Nearest PDB structures (foldseek):
  5wdd-assembly2_B  TM=1.006E+00  e=3.046E-22  Gallus gallus
  5wdd-assembly1_A  TM=9.249E-01  e=2.050E-17  Gallus gallus
  6ckv-assembly1_A  TM=8.230E-01  e=3.789E-12  Homo sapiens
  6yld-assembly1_A  TM=8.484E-01  e=6.063E-07  Trichoplax sp. H2
  4cim-assembly1_B  TM=8.595E-01  e=1.748E-06  Homo sapiens

Radius of gyration: 21.19 Å; Cα contacts (8 Å, |Δi|>4): 346; chains: 2; bounding box: 41×49×62 Å

B-factor: mean 54.22, std 18.51, range [25.19, 129.54]

Sequence (309 aa):
SPTDKELVSSQAKALCRDYINSRLIRAGVSWSGKLAEVSAILLRLGDELEYIRPNVYRNIARQLNISLHSETVVTDAFLAVAAQIFTAGITWGKVVSLYAVAAGLAVDCVRHAQPAMVHTIVDCLGEFVRRKTLVTWLKRRGGWADITKCVVPTDKELVSQAKALCRDYI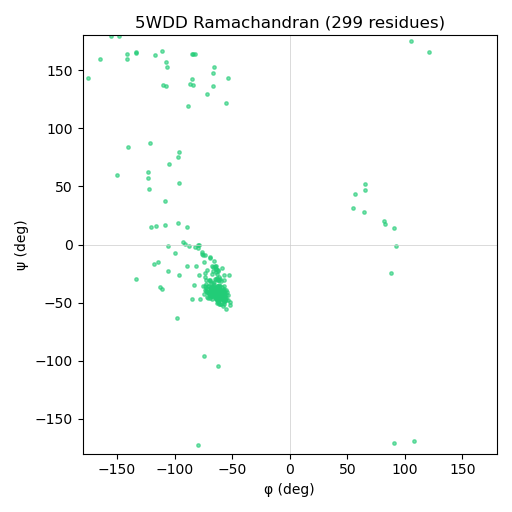NSRLIRAGVSWSKPEHNTPVPGGKLAEVSAILLRLGDELEYIRPNVYRNIARQLNISLHSETVVTDAFLAVAAQIFTAGITWGKVVSLYAVAAGLAVDCVRHAQPAMVHTIVDCLGEFVRKTLVTWLKRRGGWADITKCVV

Secondary structure (DSSP, 8-state):
---HHHHHHHHHHHHHHHHHHHHHHHT-----HHHHHHHHHHHHHHHHHHH-HHHHTTHHHHTT--S--HHHHHHHHHHHHHHHHTT---HHHHHHHHHHHHHHHHHHHHTT-TTHHHHHHHHHHHHHHHHTHHHHHHTTSGGGGGGG--/--HHHHHHHHHHHHHHHHHHHHHHTTS------SSSPPTTSHHHHHHHHHHHHHTTHHHHSHHHHHHHHHHT----SSHHHHHHHHHHHHHHH-SS---HHHHHHHHHHHHHHHHHHHHTT-TTHHHHHHHHHHHHIIIIIHHHHHHHTSGGGGGGG--

InterPro domains:
  IPR002475 Bcl2-like [PS50062] (71-174)
  IPR026298 Bcl-2 family [PR01862] (107-119)
  IPR026298 Bcl-2 family [PR01862] (120-148)
  IPR026298 Bcl-2 family [PR01862] (149-173)
  IPR026298 Bcl-2 family [PTHR11256] (9-201)
  IPR026298 Bcl-2 family [cd06845] (37-178)
  IPR036834 Bcl-2-like superfamily [G3DSA:1.10.437.10] (24-188)
  IPR036834 Bcl-2-like superfamily [SSF56854] (10-207)
  IPR046371 Bcl-2, Bcl-2 homology region 1-3 [PF00452] (71-172)
  IPR046371 Bcl-2, Bcl-2 homology region 1-3 [SM00337] (71-172)